Protein AF-A0A7Y5GKM2-F1 (afdb_monomer)

Foldseek 3Di:
DDDDDDDDDDDDPDPPPPDPPPDPPQFDAFDPLQLVLQVLQFFAFEPPLAQQPLHGCPSPDHDDLCVLLVRVVLPGRAYEYEHAQVSQFDPDPVRHGHPVSLVVVVVVCVSNVVSNHQYEYEHEDPVCCLAPVVVCLSVLLSSLLVNLQSCLPDDQSYEYESYAARHHPCDLVNLLVSVLSSVVSNCVRRVQHAYEYAFYHRSALPRLVSHDDPPPDRRYEYEGEDCPVVLQQCQPPVPDPPSVVSQPDAADPPPVSLVVLLVSLVVVLVSCSNNSHHYAHAEDFGFPSHDPVRRLSVLLSNLVSCVVSSYRYYYPHDDHRRHQADPVVRDGPVSNSCSSVPDD

Structure (mmCIF, N/CA/C/O backbone):
data_AF-A0A7Y5GKM2-F1
#
_entry.id   AF-A0A7Y5GKM2-F1
#
loop_
_atom_site.group_PDB
_atom_site.id
_atom_site.type_symbol
_atom_site.label_atom_id
_atom_site.label_alt_id
_atom_site.label_comp_id
_atom_site.label_asym_id
_atom_site.label_entity_id
_atom_site.label_seq_id
_atom_site.pdbx_PDB_ins_code
_atom_site.Cartn_x
_atom_site.Cartn_y
_atom_site.Cartn_z
_atom_site.occupancy
_atom_site.B_iso_or_equiv
_atom_site.auth_seq_id
_atom_site.auth_comp_id
_atom_site.auth_asym_id
_atom_site.auth_atom_id
_atom_site.pdbx_PDB_model_num
ATOM 1 N N . MET A 1 1 ? 68.539 -19.760 69.215 1.00 36.38 1 MET A N 1
ATOM 2 C CA . MET A 1 1 ? 69.236 -19.421 67.957 1.00 36.38 1 MET A CA 1
ATOM 3 C C . MET A 1 1 ? 68.209 -19.531 66.831 1.00 36.38 1 MET A C 1
ATOM 5 O O . MET A 1 1 ? 67.643 -20.601 66.707 1.00 36.38 1 MET A O 1
ATOM 9 N N . ARG A 1 2 ? 67.895 -18.389 66.188 1.00 40.66 2 ARG A N 1
ATOM 10 C CA . ARG A 1 2 ? 67.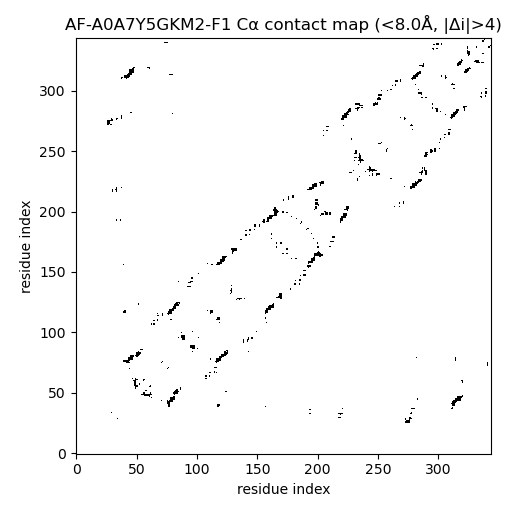117 -18.089 64.950 1.00 40.66 2 ARG A CA 1
ATOM 11 C C . ARG A 1 2 ? 66.387 -19.262 64.245 1.00 40.66 2 ARG A C 1
ATOM 13 O O . ARG A 1 2 ? 66.999 -20.288 64.011 1.00 40.66 2 ARG A O 1
ATOM 20 N N . PHE A 1 3 ? 65.124 -19.156 63.818 1.00 32.78 3 PHE A N 1
ATOM 21 C CA . PHE A 1 3 ? 64.585 -18.182 62.852 1.00 32.78 3 PHE A CA 1
ATOM 22 C C . PHE A 1 3 ? 63.047 -18.052 62.965 1.00 32.78 3 PHE A C 1
ATOM 24 O O . PHE A 1 3 ? 62.353 -19.057 63.090 1.00 32.78 3 PHE A O 1
ATOM 31 N N . LEU A 1 4 ? 62.531 -16.819 62.861 1.00 40.00 4 LEU A N 1
ATOM 32 C CA . LEU A 1 4 ? 61.134 -16.532 62.513 1.00 40.00 4 LEU A CA 1
ATOM 33 C C . LEU A 1 4 ? 60.927 -16.778 61.008 1.00 40.00 4 LEU A C 1
ATOM 35 O O . LEU A 1 4 ? 61.708 -16.269 60.205 1.00 40.00 4 LEU A O 1
ATOM 39 N N . LEU A 1 5 ? 59.844 -17.462 60.633 1.00 35.62 5 LEU A N 1
ATOM 40 C CA . LEU A 1 5 ? 59.253 -17.392 59.295 1.00 35.62 5 LEU A CA 1
ATOM 41 C C . LEU A 1 5 ? 57.842 -16.805 59.429 1.00 35.62 5 LEU A C 1
ATOM 43 O O . LEU A 1 5 ? 56.974 -17.398 60.064 1.00 35.62 5 LEU A O 1
ATOM 47 N N . PHE A 1 6 ? 57.640 -15.622 58.852 1.00 36.88 6 PHE A N 1
ATOM 48 C CA . PHE A 1 6 ? 56.325 -15.029 58.626 1.00 36.88 6 PHE A CA 1
ATOM 49 C C . PHE A 1 6 ? 55.738 -15.628 57.346 1.00 36.88 6 PHE A C 1
ATOM 51 O O . PHE A 1 6 ? 56.294 -15.429 56.266 1.00 36.88 6 PHE A O 1
ATOM 58 N N . THR A 1 7 ? 54.610 -16.325 57.450 1.00 39.97 7 THR A N 1
ATOM 59 C CA . THR A 1 7 ? 53.833 -16.771 56.288 1.00 39.97 7 THR A CA 1
ATOM 60 C C . THR A 1 7 ? 52.694 -15.778 56.066 1.00 39.97 7 THR A C 1
ATOM 62 O O . THR A 1 7 ? 51.770 -15.693 56.872 1.00 39.97 7 THR A O 1
ATOM 65 N N . PHE A 1 8 ? 52.773 -14.991 54.991 1.00 35.56 8 PHE A N 1
ATOM 66 C CA . PHE A 1 8 ? 51.676 -14.146 54.513 1.00 35.56 8 PHE A CA 1
ATOM 67 C C . PHE A 1 8 ? 50.570 -15.041 53.933 1.00 35.56 8 PHE A C 1
ATOM 69 O O . PHE A 1 8 ? 50.799 -15.749 52.954 1.00 35.56 8 PHE A O 1
ATOM 76 N N . ILE A 1 9 ? 49.374 -15.009 54.521 1.00 39.31 9 ILE A N 1
ATOM 77 C CA . ILE A 1 9 ? 48.173 -15.627 53.945 1.00 39.31 9 ILE A CA 1
ATOM 78 C C . ILE A 1 9 ? 47.560 -14.610 52.976 1.00 39.31 9 ILE A C 1
ATOM 80 O O . ILE A 1 9 ? 47.038 -13.580 53.398 1.00 39.31 9 ILE A O 1
ATOM 84 N N . TYR A 1 10 ? 47.640 -14.886 51.674 1.00 33.56 10 TYR A N 1
ATOM 85 C CA . TYR A 1 10 ? 46.868 -14.172 50.657 1.00 33.56 10 TYR A CA 1
ATOM 86 C C . TYR A 1 10 ? 45.400 -14.609 50.755 1.00 33.56 10 TYR A C 1
ATOM 88 O O . TYR A 1 10 ? 45.069 -15.757 50.465 1.00 33.56 10 TYR A O 1
ATOM 96 N N . PHE A 1 11 ? 44.513 -13.695 51.149 1.00 34.50 11 PHE A N 1
ATOM 97 C CA . PHE A 1 11 ? 43.074 -13.864 50.954 1.00 34.50 11 PHE A CA 1
ATOM 98 C C . PHE A 1 11 ? 42.757 -13.658 49.469 1.00 34.50 11 PHE A C 1
ATOM 100 O O . PHE A 1 11 ? 42.801 -12.537 48.965 1.00 34.50 11 PHE A O 1
ATOM 107 N N . ILE A 1 12 ? 42.441 -14.742 48.760 1.00 37.03 12 ILE A N 1
ATOM 108 C CA . ILE A 1 12 ? 41.812 -14.666 47.440 1.00 37.03 12 ILE A CA 1
ATOM 109 C C . ILE A 1 12 ? 40.336 -14.334 47.677 1.00 37.03 12 ILE A C 1
ATOM 111 O O . ILE A 1 12 ? 39.560 -15.182 48.115 1.00 37.03 12 ILE A O 1
ATOM 115 N N . ILE A 1 13 ? 39.954 -13.087 47.409 1.00 41.91 13 ILE A N 1
ATOM 116 C CA . ILE A 1 13 ? 38.551 -12.685 47.300 1.00 41.91 13 ILE A CA 1
ATOM 117 C C . ILE A 1 13 ? 38.062 -13.191 45.942 1.00 41.91 13 ILE A C 1
ATOM 119 O O . ILE A 1 13 ? 38.387 -12.623 44.901 1.00 41.91 13 ILE A O 1
ATOM 123 N N . ILE A 1 14 ? 37.317 -14.296 45.947 1.00 41.84 14 ILE A N 1
ATOM 124 C CA . ILE A 1 14 ? 36.612 -14.785 44.761 1.00 41.84 14 ILE A CA 1
ATOM 125 C C . ILE A 1 14 ? 35.381 -13.893 44.579 1.00 41.84 14 ILE A C 1
ATOM 127 O O . ILE A 1 14 ? 34.424 -13.981 45.346 1.00 41.84 14 ILE A O 1
ATOM 131 N N . PHE A 1 15 ? 35.412 -13.025 43.567 1.00 39.09 15 PHE A N 1
ATOM 132 C CA . PHE A 1 15 ? 34.212 -12.362 43.067 1.00 39.09 15 PHE A CA 1
ATOM 133 C C . PHE A 1 15 ? 33.294 -13.427 42.460 1.00 39.09 15 PHE A C 1
ATOM 135 O O . PHE A 1 15 ? 33.581 -13.981 41.399 1.00 39.09 15 PHE A O 1
ATOM 142 N N . TRP A 1 16 ? 32.190 -13.724 43.140 1.00 38.28 16 TRP A N 1
ATOM 143 C CA . TRP A 1 16 ? 31.064 -14.430 42.542 1.00 38.28 16 TRP A CA 1
ATOM 144 C C . TRP A 1 16 ? 30.362 -13.451 41.595 1.00 38.28 16 TRP A C 1
ATOM 146 O O . TRP A 1 16 ? 29.526 -12.652 42.009 1.00 38.28 16 TRP A O 1
ATOM 156 N N . ALA A 1 17 ? 30.750 -13.470 40.320 1.00 45.56 17 ALA A N 1
ATOM 157 C CA . ALA A 1 17 ? 29.905 -12.938 39.265 1.00 45.56 17 ALA A CA 1
ATOM 158 C C . ALA A 1 17 ? 28.679 -13.853 39.194 1.00 45.56 17 ALA A C 1
ATOM 160 O O . ALA A 1 17 ? 28.785 -15.006 38.771 1.00 45.56 17 ALA A O 1
ATOM 161 N N . GLY A 1 18 ? 27.536 -13.370 39.682 1.00 40.44 18 GLY A N 1
ATOM 162 C CA . GLY A 1 18 ? 26.262 -14.035 39.456 1.00 40.44 18 GLY A CA 1
ATOM 163 C C . GLY A 1 18 ? 26.062 -14.165 37.952 1.00 40.44 18 GLY A C 1
ATOM 164 O O . GLY A 1 18 ? 25.873 -13.167 37.265 1.00 40.44 18 GLY A O 1
ATOM 165 N N . CYS A 1 19 ? 26.173 -15.384 37.432 1.00 43.75 19 CYS A N 1
ATOM 166 C CA . CYS A 1 19 ? 25.644 -15.691 36.116 1.00 43.75 19 CYS A CA 1
ATOM 167 C C . CYS A 1 19 ? 24.126 -15.558 36.235 1.00 43.75 19 CYS A C 1
ATOM 169 O O . CYS A 1 19 ? 23.494 -16.379 36.904 1.00 43.75 19 CYS A O 1
ATOM 171 N N . ASP A 1 20 ? 23.550 -14.527 35.620 1.00 49.09 20 ASP A N 1
ATOM 172 C CA . ASP A 1 20 ? 22.128 -14.528 35.297 1.00 49.09 20 ASP A CA 1
ATOM 173 C C . ASP A 1 20 ? 21.881 -15.758 34.419 1.00 49.09 20 ASP A C 1
ATOM 175 O O . ASP A 1 20 ? 22.308 -15.837 33.270 1.00 49.09 20 ASP A O 1
ATOM 179 N N . THR A 1 21 ? 21.265 -16.775 35.013 1.00 47.19 21 THR A N 1
ATOM 180 C CA . THR A 1 21 ? 20.993 -18.080 34.394 1.00 47.19 21 THR A CA 1
ATOM 181 C C . THR A 1 21 ? 19.666 -18.088 33.647 1.00 47.19 21 THR A C 1
ATOM 183 O O . THR A 1 21 ? 19.114 -19.157 33.389 1.00 47.19 21 THR A O 1
ATOM 186 N N . ASN A 1 22 ? 19.147 -16.917 33.267 1.00 45.69 22 ASN A N 1
ATOM 187 C CA . ASN A 1 22 ? 17.999 -16.878 32.379 1.00 45.69 22 ASN A CA 1
ATOM 188 C C . ASN A 1 22 ? 18.437 -17.483 31.038 1.00 45.69 22 ASN A C 1
ATOM 190 O O . ASN A 1 22 ? 19.350 -16.945 30.402 1.00 45.69 22 ASN A O 1
ATOM 194 N N . PRO A 1 23 ? 17.857 -18.624 30.618 1.00 42.72 23 PRO A N 1
ATOM 195 C CA . PRO A 1 23 ? 18.133 -19.152 29.295 1.00 42.72 23 PRO A CA 1
ATOM 196 C C . PRO A 1 23 ? 17.791 -18.063 28.269 1.00 42.72 23 PRO A C 1
ATOM 198 O O . PRO A 1 23 ? 16.860 -17.289 28.512 1.00 42.72 23 PRO A O 1
ATOM 201 N N . PRO A 1 24 ? 18.515 -17.977 27.139 1.00 45.53 24 PRO A N 1
ATOM 202 C CA . PRO A 1 24 ? 18.108 -17.088 26.062 1.00 45.53 24 PRO A CA 1
ATOM 203 C C . PRO A 1 24 ? 16.646 -17.402 25.741 1.00 45.53 24 PRO A C 1
ATOM 205 O O . PRO A 1 24 ? 16.307 -18.545 25.428 1.00 45.53 24 PRO A O 1
ATOM 208 N N . THR A 1 25 ? 15.771 -16.411 25.898 1.00 52.44 25 THR A N 1
ATOM 209 C CA . THR A 1 25 ? 14.375 -16.535 25.491 1.00 52.44 25 THR A CA 1
ATOM 210 C C . THR A 1 25 ? 14.389 -16.705 23.984 1.00 52.44 25 THR A C 1
ATOM 212 O O . THR A 1 25 ? 14.700 -15.767 23.249 1.00 52.44 25 THR A O 1
ATOM 215 N N . TYR A 1 26 ? 14.144 -17.931 23.527 1.00 51.88 26 TYR A N 1
ATOM 216 C CA . TYR A 1 26 ? 13.919 -18.180 22.114 1.00 51.88 26 TYR A CA 1
ATOM 217 C C . TYR A 1 26 ? 12.711 -17.346 21.682 1.00 51.88 26 TYR A C 1
ATOM 219 O O . TYR A 1 26 ? 11.754 -17.256 22.456 1.00 51.88 26 TYR A O 1
ATOM 227 N N . PRO A 1 27 ? 12.746 -16.726 20.492 1.00 66.25 27 PRO A N 1
ATOM 228 C CA . PRO A 1 27 ? 11.585 -16.013 19.997 1.00 66.25 27 PRO A CA 1
ATOM 229 C C . PRO A 1 27 ? 10.375 -16.943 19.994 1.00 66.25 27 PRO A C 1
ATOM 231 O O . PRO A 1 27 ? 10.477 -18.087 19.536 1.00 66.25 27 PRO A O 1
ATOM 234 N N . GLU A 1 28 ? 9.250 -16.459 20.513 1.00 71.06 28 GLU A N 1
ATOM 235 C CA . GLU A 1 28 ? 7.981 -17.168 20.387 1.00 71.06 28 GLU A CA 1
ATOM 236 C C . GLU A 1 28 ? 7.679 -17.383 18.892 1.00 71.06 28 GLU A C 1
ATOM 238 O O . GLU A 1 28 ? 7.952 -16.501 18.067 1.00 71.06 28 GLU A O 1
ATOM 243 N N . PRO A 1 29 ? 7.150 -18.553 18.498 1.00 79.12 29 PRO A N 1
ATOM 244 C CA . PRO A 1 29 ? 6.766 -18.782 17.116 1.00 79.12 29 PRO A CA 1
ATOM 245 C C . PRO A 1 29 ? 5.689 -17.775 16.697 1.00 79.12 29 PRO A C 1
ATOM 247 O O . PRO A 1 29 ? 4.801 -17.443 17.481 1.00 79.12 29 PRO A O 1
ATOM 250 N N . ILE A 1 30 ? 5.748 -17.330 15.437 1.00 82.00 30 ILE A N 1
ATOM 251 C CA . ILE A 1 30 ? 4.741 -16.425 14.863 1.00 82.00 30 ILE A CA 1
ATOM 252 C C . ILE A 1 30 ? 3.344 -17.046 15.061 1.00 82.00 30 ILE A C 1
ATOM 254 O O . ILE A 1 30 ? 3.170 -18.207 14.665 1.00 82.00 30 ILE A O 1
ATOM 258 N N . PRO A 1 31 ? 2.356 -16.320 15.622 1.00 85.75 31 PRO A N 1
ATOM 259 C CA . PRO A 1 31 ? 0.999 -16.817 15.811 1.00 85.75 31 PRO A CA 1
ATOM 260 C C . PRO A 1 31 ? 0.401 -17.423 14.536 1.00 85.75 31 PRO A C 1
ATOM 262 O O . PRO A 1 31 ? 0.554 -16.891 13.437 1.00 85.75 31 PRO A O 1
ATOM 265 N N . GLU A 1 32 ? -0.328 -18.533 14.676 1.00 87.06 32 GLU A N 1
ATOM 266 C CA . GLU A 1 32 ? -0.959 -19.225 13.539 1.00 87.06 32 GLU A CA 1
ATOM 267 C C . GLU A 1 32 ? -1.927 -18.311 12.771 1.00 87.06 32 GLU A C 1
ATOM 269 O O . GLU A 1 32 ? -1.987 -18.362 11.541 1.00 87.06 32 GLU A O 1
ATOM 274 N N . ILE A 1 33 ? -2.641 -17.435 13.490 1.00 87.69 33 ILE A N 1
ATOM 275 C CA . ILE A 1 33 ? -3.552 -16.459 12.888 1.00 87.69 33 ILE A CA 1
ATOM 276 C C . ILE A 1 33 ? -2.806 -15.494 11.962 1.00 87.69 33 ILE A C 1
ATOM 278 O O . ILE A 1 33 ? -3.233 -15.327 10.822 1.00 87.69 33 ILE A O 1
ATOM 282 N N . ASP A 1 34 ? -1.660 -14.956 12.384 1.00 86.75 34 ASP A N 1
ATOM 283 C CA . ASP A 1 34 ? -0.850 -14.040 11.577 1.00 86.75 34 ASP A CA 1
ATOM 284 C C . ASP A 1 34 ? -0.340 -14.741 10.316 1.00 86.75 34 ASP A C 1
ATOM 286 O O . ASP A 1 34 ? -0.432 -14.198 9.218 1.00 86.75 34 ASP A O 1
ATOM 290 N N . GLN A 1 35 ? 0.134 -15.986 10.435 1.00 88.00 35 GLN A N 1
ATOM 291 C CA . GLN A 1 35 ? 0.591 -16.770 9.283 1.00 88.00 35 GLN A CA 1
ATOM 292 C C . GLN A 1 35 ? -0.543 -17.056 8.289 1.00 88.00 35 GLN A C 1
ATOM 294 O O . GLN A 1 35 ? -0.362 -16.912 7.077 1.00 88.00 35 GLN A O 1
ATOM 299 N N . MET A 1 36 ? -1.719 -17.454 8.785 1.00 94.25 36 MET A N 1
ATOM 300 C CA . MET A 1 36 ? -2.888 -17.745 7.953 1.00 94.25 36 MET A CA 1
ATOM 301 C C . MET A 1 36 ? -3.379 -16.490 7.225 1.00 94.25 36 MET A C 1
ATOM 303 O O . MET A 1 36 ? -3.677 -16.545 6.033 1.00 94.25 36 MET A O 1
ATOM 307 N N . GLN A 1 37 ? -3.432 -15.363 7.930 1.00 97.19 37 GLN A N 1
ATOM 308 C CA . GLN A 1 37 ? -3.879 -14.078 7.402 1.00 97.19 37 GLN A CA 1
ATOM 309 C C . GLN A 1 37 ? -2.865 -13.492 6.414 1.00 97.19 37 GLN A C 1
ATOM 311 O O . GLN A 1 37 ? -3.240 -13.033 5.338 1.00 97.19 37 GLN A O 1
ATOM 316 N N . ASN A 1 38 ? -1.567 -13.628 6.688 1.00 96.81 38 ASN A N 1
ATOM 317 C CA . ASN A 1 38 ? -0.525 -13.239 5.743 1.00 96.81 38 ASN A CA 1
ATOM 318 C C . ASN A 1 38 ? -0.573 -14.090 4.464 1.00 96.81 38 ASN A C 1
ATOM 320 O O . ASN A 1 38 ? -0.416 -13.579 3.358 1.00 96.81 38 ASN A O 1
ATOM 324 N N . LYS A 1 39 ? -0.859 -15.391 4.586 1.00 97.25 39 LYS A N 1
ATOM 325 C CA . LYS A 1 39 ? -1.062 -16.271 3.428 1.00 97.25 39 LYS A CA 1
ATOM 326 C C . LYS A 1 39 ? -2.314 -15.904 2.623 1.00 97.25 39 LYS A C 1
ATOM 328 O O . LYS A 1 39 ? -2.298 -16.066 1.407 1.00 97.25 39 LYS A O 1
ATOM 333 N N . LEU A 1 40 ? -3.373 -15.432 3.286 1.00 97.62 40 LEU A N 1
ATOM 334 C CA . LEU A 1 40 ? -4.588 -14.939 2.633 1.00 97.62 40 LEU A CA 1
ATOM 335 C C . LEU A 1 40 ? -4.309 -13.684 1.790 1.00 97.62 40 LEU A C 1
ATOM 337 O O . LEU A 1 40 ? -4.838 -13.588 0.687 1.00 97.62 40 LEU A O 1
ATOM 341 N N . LEU A 1 41 ? -3.457 -12.770 2.276 1.00 98.69 41 LEU A N 1
ATOM 342 C CA . LEU A 1 41 ? -2.968 -11.642 1.475 1.00 98.69 41 LEU A CA 1
ATOM 343 C C . LEU A 1 41 ? -2.183 -12.148 0.258 1.00 98.69 41 LEU A C 1
ATOM 345 O O . LEU A 1 41 ? -2.545 -11.858 -0.876 1.00 98.69 41 LEU A O 1
ATOM 349 N N . GLY A 1 42 ? -1.152 -12.969 0.474 1.00 98.44 42 GLY A N 1
ATOM 350 C CA . GLY A 1 42 ? -0.414 -13.613 -0.614 1.00 98.44 42 GLY A CA 1
ATOM 351 C C . GLY A 1 42 ? 0.208 -12.616 -1.601 1.00 98.44 42 GLY A C 1
ATOM 352 O O . GLY A 1 42 ? 1.044 -11.799 -1.213 1.00 98.44 42 GLY A O 1
ATOM 353 N N . ARG A 1 43 ? -0.165 -12.729 -2.881 1.00 98.81 43 ARG A N 1
ATOM 354 C CA . ARG A 1 43 ? 0.308 -11.873 -3.977 1.00 98.81 43 ARG A CA 1
ATOM 355 C C . ARG A 1 43 ? -0.756 -10.832 -4.302 1.00 98.81 43 ARG A C 1
ATOM 357 O O . ARG A 1 43 ? -1.820 -11.195 -4.797 1.00 98.81 43 ARG A O 1
ATOM 364 N N . GLY A 1 44 ? -0.468 -9.559 -4.095 1.00 98.88 44 GLY A N 1
ATOM 365 C CA . GLY A 1 44 ? -1.440 -8.489 -4.277 1.00 98.88 44 GLY A CA 1
ATOM 366 C C . GLY A 1 44 ? -0.943 -7.312 -5.102 1.00 98.88 44 GLY A C 1
ATOM 367 O O . GLY A 1 44 ? 0.208 -7.241 -5.539 1.00 98.88 44 GLY A O 1
ATOM 368 N N . VAL A 1 45 ? -1.836 -6.347 -5.294 1.00 98.94 45 VAL A N 1
ATOM 369 C CA . VAL A 1 45 ? -1.561 -5.101 -6.018 1.00 98.94 45 VAL A CA 1
ATOM 370 C C . VAL A 1 45 ? -2.245 -3.917 -5.336 1.00 98.94 45 VAL A C 1
ATOM 372 O O . VAL A 1 45 ? -3.334 -4.052 -4.776 1.00 98.94 45 VAL A O 1
ATOM 375 N N . ASN A 1 46 ? -1.596 -2.755 -5.355 1.00 99.00 46 ASN A N 1
ATOM 376 C CA . ASN A 1 46 ? -2.180 -1.492 -4.922 1.00 99.00 46 ASN A CA 1
ATOM 377 C C . ASN A 1 46 ? -3.039 -0.900 -6.042 1.00 99.00 46 ASN A C 1
ATOM 379 O O . ASN A 1 46 ? -2.584 -0.819 -7.184 1.00 99.00 46 ASN A O 1
ATOM 383 N N . ILE A 1 47 ? -4.240 -0.423 -5.718 1.00 98.88 47 ILE A N 1
ATOM 384 C CA . ILE A 1 47 ? -5.006 0.460 -6.610 1.00 98.88 47 ILE A CA 1
ATOM 385 C C . ILE A 1 47 ? -4.745 1.901 -6.163 1.00 98.88 47 ILE A C 1
ATOM 387 O O . ILE A 1 47 ? -5.550 2.490 -5.447 1.00 98.88 47 ILE A O 1
ATOM 391 N N . GLY A 1 48 ? -3.561 2.405 -6.516 1.00 98.56 48 GLY A N 1
ATOM 392 C CA . GLY A 1 48 ? -3.105 3.749 -6.167 1.00 98.56 48 GLY A CA 1
ATOM 393 C C . GLY A 1 48 ? -3.577 4.825 -7.147 1.00 98.56 48 GLY A C 1
ATOM 394 O O . GLY A 1 48 ? -4.260 4.551 -8.136 1.00 98.56 48 GLY A O 1
ATOM 395 N N . ASN A 1 49 ? -3.178 6.061 -6.866 1.00 98.62 49 ASN A N 1
ATOM 396 C CA . ASN A 1 49 ? -3.553 7.290 -7.555 1.00 98.62 49 ASN A CA 1
ATOM 397 C C . ASN A 1 49 ? -5.075 7.527 -7.641 1.00 98.62 49 ASN A C 1
ATOM 399 O O . ASN A 1 49 ? -5.548 8.231 -8.541 1.00 98.62 49 ASN A O 1
ATOM 403 N N . ALA A 1 50 ? -5.829 6.946 -6.707 1.00 98.75 50 ALA A N 1
ATOM 404 C CA . ALA A 1 50 ? -7.280 6.880 -6.704 1.00 98.75 50 ALA A CA 1
ATOM 405 C C . ALA A 1 50 ? -7.878 7.512 -5.437 1.00 98.75 50 ALA A C 1
ATOM 407 O O . ALA A 1 50 ? -8.019 8.732 -5.372 1.00 98.75 50 ALA A O 1
ATOM 408 N N . LEU A 1 51 ? -8.264 6.700 -4.445 1.00 98.81 51 LEU A N 1
ATOM 409 C CA . LEU A 1 51 ? -8.967 7.140 -3.230 1.00 98.81 51 LEU A CA 1
ATOM 410 C C . LEU A 1 51 ? -8.059 7.847 -2.210 1.00 98.81 51 LEU A C 1
ATOM 412 O O . LEU A 1 51 ? -8.553 8.395 -1.223 1.00 98.81 51 LEU A O 1
ATOM 416 N N . GLU A 1 52 ? -6.745 7.837 -2.418 1.00 98.69 52 GLU A N 1
ATOM 417 C CA . GLU A 1 52 ? -5.777 8.604 -1.638 1.00 98.69 52 GLU A CA 1
ATOM 418 C C . GLU A 1 52 ? -5.464 9.992 -2.209 1.00 98.69 52 GLU A C 1
ATOM 420 O O . GLU A 1 52 ? -4.780 10.786 -1.560 1.00 98.69 52 GLU A O 1
ATOM 425 N N . ALA A 1 53 ? -5.973 10.310 -3.400 1.00 98.62 53 ALA A N 1
ATOM 426 C CA . ALA A 1 53 ? -5.999 11.681 -3.888 1.00 98.62 53 ALA A CA 1
ATOM 427 C C . ALA A 1 53 ? -6.973 12.534 -3.039 1.00 98.62 53 ALA A C 1
ATOM 429 O O . ALA A 1 53 ? -7.807 11.979 -2.322 1.00 98.62 53 ALA A O 1
ATOM 430 N N . PRO A 1 54 ? -6.910 13.883 -3.090 1.00 98.31 54 PRO A N 1
ATOM 431 C CA . PRO A 1 54 ? -7.875 14.729 -2.380 1.00 98.31 54 PRO A CA 1
ATOM 432 C C . PRO A 1 54 ? -9.336 14.447 -2.759 1.00 98.31 54 PRO A C 1
ATOM 434 O O . PRO A 1 54 ? -10.206 14.535 -1.903 1.00 98.31 54 PRO A O 1
ATOM 437 N N . ASN A 1 55 ? -9.586 14.085 -4.021 1.00 98.50 55 ASN A N 1
ATOM 438 C CA . ASN A 1 55 ? -10.817 13.443 -4.474 1.00 98.50 55 ASN A CA 1
ATOM 439 C C . ASN A 1 55 ? -10.470 12.329 -5.472 1.00 98.50 55 ASN A C 1
ATOM 441 O O . ASN A 1 55 ? -9.543 12.477 -6.274 1.00 98.50 55 ASN A O 1
ATOM 445 N N . GLU A 1 56 ? -11.238 11.236 -5.465 1.00 98.69 56 GLU A N 1
ATOM 446 C CA . GLU A 1 56 ? -11.051 10.129 -6.411 1.00 98.69 56 GLU A CA 1
ATOM 447 C C . GLU A 1 56 ? -11.057 10.634 -7.866 1.00 98.69 56 GLU A C 1
ATOM 449 O O . GLU A 1 56 ? -11.971 11.343 -8.290 1.00 98.69 56 GLU A O 1
ATOM 454 N N . GLY A 1 57 ? -10.039 10.258 -8.645 1.00 97.94 57 GLY A N 1
ATOM 455 C CA . GLY A 1 57 ? -9.851 10.701 -10.029 1.00 97.94 57 GLY A CA 1
ATOM 456 C C . GLY A 1 57 ? -8.891 11.881 -10.208 1.00 97.94 57 GLY A C 1
ATOM 457 O O . GLY A 1 57 ? -8.345 12.036 -11.300 1.00 97.94 57 GLY A O 1
ATOM 458 N N . GLU A 1 58 ? -8.603 12.676 -9.170 1.00 98.31 58 GLU A N 1
ATOM 459 C CA . GLU A 1 58 ? -7.713 13.845 -9.303 1.00 98.31 58 GLU A CA 1
ATOM 460 C C . GLU A 1 58 ? -6.271 13.475 -9.670 1.00 98.31 58 GLU A C 1
ATOM 462 O O . GLU A 1 58 ? -5.582 14.247 -10.337 1.00 98.31 58 GLU A O 1
ATOM 467 N N . TRP A 1 59 ? -5.809 12.288 -9.271 1.00 98.25 59 TRP A N 1
ATOM 468 C CA . TRP A 1 59 ? -4.482 11.770 -9.627 1.00 98.25 59 TRP A CA 1
ATOM 469 C C . TRP A 1 59 ? -4.499 10.819 -10.830 1.00 98.25 59 TRP A C 1
ATOM 471 O O . TRP A 1 59 ? -3.495 10.166 -11.120 1.00 98.25 59 TRP A O 1
ATOM 481 N N . GLY A 1 60 ? -5.611 10.800 -11.573 1.00 97.50 60 GLY A N 1
ATOM 482 C CA . GLY A 1 60 ? -5.753 10.110 -12.853 1.00 97.50 60 GLY A CA 1
ATOM 483 C C . GLY A 1 60 ? -6.436 8.746 -12.790 1.00 97.50 60 GLY A C 1
ATOM 484 O O . GLY A 1 60 ? -6.684 8.172 -13.848 1.00 97.50 60 GLY A O 1
ATOM 485 N N . VAL A 1 61 ? -6.772 8.234 -11.600 1.00 98.50 61 VAL A N 1
ATOM 486 C CA . VAL A 1 61 ? -7.451 6.940 -11.445 1.00 98.50 61 VAL A CA 1
ATOM 487 C C . VAL A 1 61 ? -8.779 7.102 -10.711 1.00 98.50 61 VAL A C 1
ATOM 489 O O . VAL A 1 61 ? -8.855 7.659 -9.621 1.00 98.50 61 VAL A O 1
ATOM 492 N N . THR A 1 62 ? -9.833 6.549 -11.303 1.00 98.50 62 THR A N 1
ATOM 493 C CA . THR A 1 62 ? -11.101 6.252 -10.628 1.00 98.50 62 THR A CA 1
ATOM 494 C C . THR A 1 62 ? -11.282 4.742 -10.653 1.00 98.50 62 THR A C 1
ATOM 496 O O . THR A 1 62 ? -11.206 4.141 -11.729 1.00 98.50 62 TH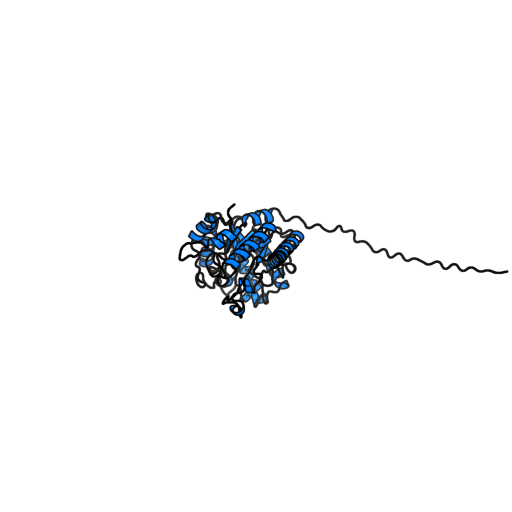R A O 1
ATOM 499 N N . ILE A 1 63 ? -11.507 4.120 -9.496 1.00 98.69 63 ILE A N 1
ATOM 500 C CA . ILE A 1 63 ? -11.568 2.661 -9.366 1.00 98.69 63 ILE A CA 1
ATOM 501 C C . ILE A 1 63 ? -12.822 2.140 -10.071 1.00 98.69 63 ILE A C 1
ATOM 503 O O . ILE A 1 63 ? -13.948 2.401 -9.634 1.00 98.69 63 ILE A O 1
ATOM 507 N N . GLN A 1 64 ? -12.627 1.385 -11.153 1.00 98.00 64 GLN A N 1
ATOM 508 C CA . GLN A 1 64 ? -13.720 0.771 -11.903 1.00 98.00 64 GLN A CA 1
ATOM 509 C C . GLN A 1 64 ? -14.065 -0.617 -11.338 1.00 98.00 64 GLN A C 1
ATOM 511 O O . GLN A 1 64 ? -13.159 -1.347 -10.929 1.00 98.00 64 GLN A O 1
ATOM 516 N N . PRO A 1 65 ? -15.349 -1.028 -11.330 1.00 94.69 65 PRO A N 1
ATOM 517 C CA . PRO A 1 65 ? -15.748 -2.346 -10.829 1.00 94.69 65 PRO A CA 1
ATOM 518 C C . PRO A 1 65 ? -15.072 -3.529 -11.539 1.00 94.69 65 PRO A C 1
ATOM 520 O O . PRO A 1 65 ? -14.797 -4.548 -10.910 1.00 94.69 65 PRO A O 1
ATOM 523 N N . ASP A 1 66 ? -14.769 -3.410 -12.833 1.00 97.19 66 ASP A N 1
ATOM 524 C CA . ASP A 1 66 ? -14.149 -4.488 -13.609 1.00 97.19 66 ASP A CA 1
ATOM 525 C C . ASP A 1 66 ? -12.655 -4.678 -13.294 1.00 97.19 66 ASP A C 1
ATOM 527 O O . ASP A 1 66 ? -12.089 -5.720 -13.626 1.00 97.19 66 ASP A O 1
ATOM 531 N N . TYR A 1 67 ? -12.010 -3.729 -12.603 1.00 98.69 67 TYR A N 1
ATOM 532 C CA . TYR A 1 67 ? -10.616 -3.873 -12.174 1.00 98.69 67 TYR A CA 1
ATOM 533 C C . TYR A 1 67 ? -10.429 -5.099 -11.279 1.00 98.69 67 TYR A C 1
ATOM 535 O O . TYR A 1 67 ? -9.448 -5.821 -11.434 1.00 98.69 67 TYR A O 1
ATOM 543 N N . PHE A 1 68 ? -11.379 -5.391 -10.389 1.00 98.81 68 PHE A N 1
ATOM 544 C CA . PHE A 1 68 ? -11.268 -6.519 -9.461 1.00 98.81 68 PHE A CA 1
ATOM 545 C C . PHE A 1 68 ? -11.347 -7.874 -10.166 1.00 98.81 68 PHE A C 1
ATOM 547 O O . PHE A 1 68 ? -10.595 -8.781 -9.816 1.00 98.81 68 PHE A O 1
ATOM 554 N N . GLU A 1 69 ? -12.197 -8.006 -11.188 1.00 98.56 69 GLU A N 1
ATOM 555 C CA . GLU A 1 69 ? -12.251 -9.217 -12.015 1.00 98.56 69 GLU A CA 1
ATOM 556 C C . GLU A 1 69 ? -10.930 -9.419 -12.763 1.00 98.56 69 GLU A C 1
ATOM 558 O O . GLU A 1 69 ? -10.395 -10.529 -12.782 1.00 98.56 69 GLU A O 1
ATOM 563 N N . LYS A 1 70 ? -10.367 -8.347 -13.337 1.00 98.56 70 LYS A N 1
ATOM 564 C CA . LYS A 1 70 ? -9.078 -8.401 -14.042 1.00 98.56 70 LYS A CA 1
ATOM 565 C C . LYS A 1 70 ? -7.942 -8.789 -13.099 1.00 98.56 70 LYS A C 1
ATOM 567 O O . LYS A 1 70 ? -7.204 -9.727 -13.384 1.00 98.56 70 LYS A O 1
ATOM 572 N N . ILE A 1 71 ? -7.847 -8.127 -11.945 1.00 98.88 71 ILE A N 1
ATOM 573 C CA . ILE A 1 71 ? -6.846 -8.407 -10.906 1.00 98.88 71 ILE A CA 1
ATOM 574 C C . ILE A 1 71 ? -6.937 -9.868 -10.443 1.00 98.88 71 ILE A C 1
ATOM 576 O O . ILE A 1 71 ? -5.923 -10.568 -10.425 1.00 98.88 71 ILE A O 1
ATOM 580 N N . ALA A 1 72 ? -8.139 -10.360 -10.134 1.00 98.62 72 ALA A N 1
ATOM 581 C CA . ALA A 1 72 ? -8.338 -11.749 -9.729 1.00 98.62 72 ALA A CA 1
ATOM 582 C C . ALA A 1 72 ? -7.982 -12.736 -10.854 1.00 98.62 72 ALA A C 1
ATOM 584 O O . ALA A 1 72 ? -7.293 -13.728 -10.617 1.00 98.62 72 ALA A O 1
ATOM 585 N N . SER A 1 73 ? -8.398 -12.447 -12.090 1.00 98.12 73 SER A N 1
ATOM 586 C CA . SER A 1 73 ? -8.142 -13.302 -13.259 1.00 98.12 73 SER A CA 1
ATOM 587 C C . SER A 1 73 ? -6.663 -13.377 -13.632 1.00 98.12 73 SER A C 1
ATOM 589 O O . SER A 1 73 ? -6.212 -14.411 -14.119 1.00 98.12 73 SER A O 1
ATOM 591 N N . ALA A 1 74 ? -5.896 -12.314 -13.371 1.00 98.19 74 ALA A N 1
ATOM 592 C CA . ALA A 1 74 ? -4.448 -12.315 -13.543 1.00 98.19 74 ALA A CA 1
ATOM 593 C C . ALA A 1 74 ? -3.737 -13.243 -12.540 1.00 98.19 74 ALA A C 1
ATOM 595 O O . ALA A 1 74 ? -2.643 -13.723 -12.828 1.00 98.19 74 ALA A O 1
ATOM 596 N N . GLY A 1 75 ? -4.362 -13.533 -11.391 1.00 98.25 75 GLY A N 1
ATOM 597 C CA . GLY A 1 75 ? -3.843 -14.440 -10.363 1.00 98.25 75 GLY A CA 1
ATOM 598 C C . GLY A 1 75 ? -3.427 -13.764 -9.055 1.00 98.25 75 GLY A C 1
ATOM 599 O O . GLY A 1 75 ? -2.804 -14.416 -8.215 1.00 98.25 75 GLY A O 1
ATOM 600 N N . PHE A 1 76 ? -3.754 -12.482 -8.861 1.00 98.81 76 PHE A N 1
ATOM 601 C CA . PHE A 1 76 ? -3.602 -11.831 -7.559 1.00 98.81 76 PHE A CA 1
ATOM 602 C C . PHE A 1 76 ? -4.656 -12.344 -6.566 1.00 98.81 76 PHE A C 1
ATOM 604 O O . PHE A 1 76 ? -5.771 -12.705 -6.941 1.00 98.81 76 PHE A O 1
ATOM 611 N N . THR A 1 77 ? -4.300 -12.363 -5.284 1.00 98.75 77 THR A N 1
ATOM 612 C CA . THR A 1 77 ? -5.139 -12.840 -4.174 1.00 98.75 77 THR A CA 1
ATOM 613 C C . THR A 1 77 ? -5.654 -11.713 -3.284 1.00 98.75 77 THR A C 1
ATOM 615 O O . THR A 1 77 ? -6.593 -11.922 -2.515 1.00 98.75 77 THR A O 1
ATOM 618 N N . SER A 1 78 ? -5.082 -10.514 -3.398 1.00 98.94 78 SER A N 1
ATOM 619 C CA . SER A 1 78 ? -5.473 -9.356 -2.600 1.00 98.94 78 SER A CA 1
ATOM 620 C C . SER A 1 78 ? -5.295 -8.028 -3.331 1.00 98.94 78 SER A C 1
ATOM 622 O O . SER A 1 78 ? -4.516 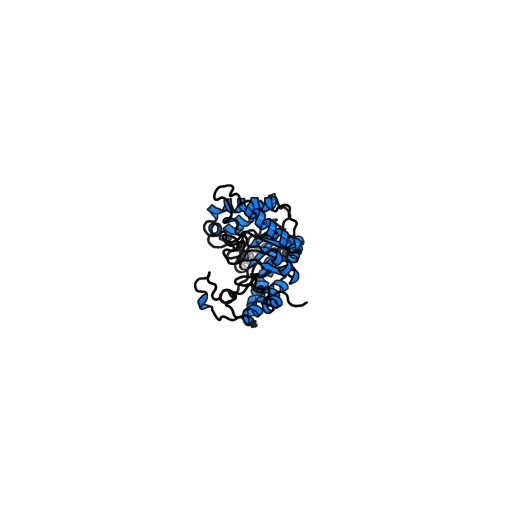-7.899 -4.279 1.00 98.94 78 SER A O 1
ATOM 624 N N . VAL A 1 79 ? -6.008 -7.016 -2.844 1.00 98.94 79 VAL A N 1
ATOM 625 C CA . VAL A 1 79 ? -5.829 -5.613 -3.217 1.00 98.94 79 VAL A CA 1
ATOM 626 C C . VAL A 1 79 ? -5.571 -4.766 -1.980 1.00 98.94 79 VAL A C 1
ATOM 628 O O . VAL A 1 79 ? -6.198 -4.955 -0.936 1.00 98.94 79 VAL A O 1
ATOM 631 N N . ARG A 1 80 ? -4.662 -3.803 -2.112 1.00 98.94 80 ARG A N 1
ATOM 632 C CA . ARG A 1 80 ? -4.475 -2.730 -1.135 1.00 98.94 80 ARG A CA 1
ATOM 633 C C . ARG A 1 80 ? -5.067 -1.446 -1.702 1.00 9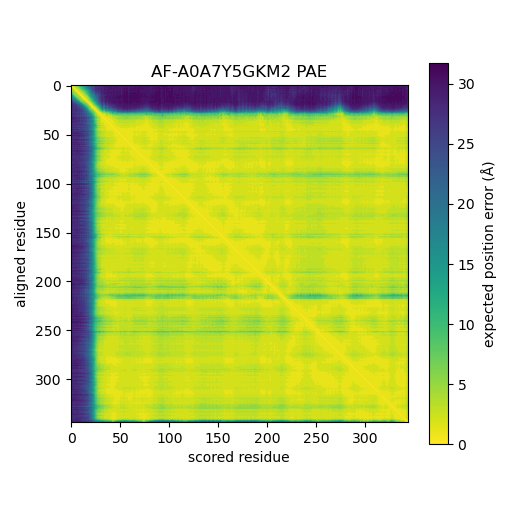8.94 80 ARG A C 1
ATOM 635 O O . ARG A 1 80 ? -4.783 -1.085 -2.843 1.00 98.94 80 ARG A O 1
ATOM 642 N N . ILE A 1 81 ? -5.916 -0.797 -0.914 1.00 98.94 81 ILE A N 1
ATOM 643 C CA . ILE A 1 81 ? -6.660 0.404 -1.284 1.00 98.94 81 ILE A CA 1
ATOM 644 C C . ILE A 1 81 ? -6.173 1.557 -0.394 1.00 98.94 81 ILE A C 1
ATOM 646 O O . ILE A 1 81 ? -6.610 1.670 0.756 1.00 98.94 81 ILE A O 1
ATOM 650 N N . PRO A 1 82 ? -5.248 2.392 -0.896 1.00 98.94 82 PRO A N 1
ATOM 651 C CA . PRO A 1 82 ? -4.925 3.690 -0.313 1.00 98.94 82 PRO A CA 1
ATOM 652 C C . PRO A 1 82 ? -6.173 4.569 -0.160 1.00 98.94 82 PRO A C 1
ATOM 654 O O . PRO A 1 82 ? -6.922 4.734 -1.120 1.00 98.94 82 PRO A O 1
ATOM 657 N N . VAL A 1 83 ? -6.414 5.145 1.024 1.00 98.94 83 VAL A N 1
ATOM 658 C CA . VAL A 1 83 ? -7.581 6.021 1.250 1.00 98.94 83 VAL A CA 1
ATOM 659 C C . VAL A 1 83 ? -7.228 7.264 2.065 1.00 98.94 83 VAL A C 1
ATOM 661 O O . VAL A 1 83 ? -6.738 7.168 3.194 1.00 98.94 83 VAL A O 1
ATOM 664 N N . ARG A 1 84 ? -7.578 8.449 1.549 1.00 98.88 84 ARG A N 1
ATOM 665 C CA . ARG A 1 84 ? -7.376 9.739 2.225 1.00 98.88 84 ARG A CA 1
ATOM 666 C C . ARG A 1 84 ? -8.606 10.189 3.013 1.00 98.88 84 ARG A C 1
ATOM 668 O O . ARG A 1 84 ? -9.275 11.164 2.683 1.00 98.88 84 ARG A O 1
ATOM 675 N N . TRP A 1 85 ? -8.892 9.501 4.116 1.00 98.81 85 TRP A N 1
ATOM 676 C CA . TRP A 1 85 ? -10.034 9.821 4.992 1.00 98.81 85 TRP A CA 1
ATOM 677 C C . TRP A 1 85 ? -10.031 11.259 5.520 1.00 98.81 85 TRP A C 1
ATOM 679 O O . TRP A 1 85 ? -11.095 11.842 5.726 1.00 98.81 85 TRP A O 1
ATOM 689 N N . SER A 1 86 ? -8.845 11.836 5.742 1.00 98.44 86 SER A N 1
ATOM 690 C CA . SER A 1 86 ? -8.688 13.185 6.294 1.00 98.44 86 SER A CA 1
ATOM 691 C C . SER A 1 86 ? -9.288 14.278 5.403 1.00 98.44 86 SER A C 1
ATOM 693 O O . SER A 1 86 ? -9.681 15.315 5.943 1.00 98.44 86 SER A O 1
ATOM 695 N N . ALA A 1 87 ? -9.409 14.026 4.093 1.00 98.31 87 ALA A N 1
ATOM 696 C CA . ALA A 1 87 ? -10.003 14.934 3.110 1.00 98.31 87 ALA A CA 1
ATOM 697 C C . ALA A 1 87 ? -11.542 14.879 3.068 1.00 98.31 87 ALA A C 1
ATOM 699 O O . ALA A 1 87 ? -12.169 15.824 2.603 1.00 98.31 87 ALA A O 1
ATOM 700 N N . HIS A 1 88 ? -12.153 13.816 3.603 1.00 98.62 88 HIS A N 1
ATOM 701 C CA . HIS A 1 88 ? -13.593 13.541 3.503 1.00 98.62 88 HIS A CA 1
ATOM 702 C C . HIS A 1 88 ? -14.263 13.471 4.879 1.00 98.62 88 HIS A C 1
ATOM 704 O O . HIS A 1 88 ? -15.046 12.564 5.182 1.00 98.62 88 HIS A O 1
ATOM 710 N N . CYS A 1 89 ? -13.920 14.410 5.759 1.00 98.50 89 CYS A N 1
ATOM 711 C CA . CYS A 1 89 ? -14.489 14.487 7.096 1.00 98.50 89 CYS A CA 1
ATOM 712 C C . CYS A 1 89 ? -14.740 15.932 7.535 1.00 98.50 89 CYS A C 1
ATOM 714 O O . CYS A 1 89 ? -14.100 16.877 7.074 1.00 98.50 89 CYS A O 1
ATOM 716 N N . SER A 1 90 ? -15.677 16.105 8.468 1.00 98.06 90 SER A N 1
ATOM 717 C CA . SER A 1 90 ? -15.926 17.397 9.111 1.00 98.06 90 SER A CA 1
ATOM 718 C C . SER A 1 90 ? -14.644 17.934 9.766 1.00 98.06 90 SER A C 1
ATOM 720 O O . SER A 1 90 ? -13.971 17.184 10.477 1.00 98.06 90 SER A O 1
ATOM 722 N N . PRO A 1 91 ? -14.346 19.242 9.650 1.00 95.56 91 PRO A N 1
ATOM 723 C CA . PRO A 1 91 ? -13.222 19.851 10.363 1.00 95.56 91 PRO A CA 1
ATOM 724 C C . PRO A 1 91 ? -13.460 19.938 11.880 1.00 95.56 91 PRO A C 1
ATOM 726 O O . PRO A 1 91 ? -12.523 20.139 12.645 1.00 95.56 91 PRO A O 1
ATOM 729 N N . ASN A 1 92 ? -14.710 19.787 12.331 1.00 96.88 92 ASN A N 1
ATOM 730 C CA . ASN A 1 92 ? -15.095 19.866 13.739 1.00 96.88 92 ASN A CA 1
ATOM 731 C C . ASN A 1 92 ? -15.338 18.479 14.330 1.00 96.88 92 ASN A C 1
ATOM 733 O O . ASN A 1 92 ? -15.950 17.636 13.665 1.00 96.88 92 ASN A O 1
ATOM 737 N N . PHE A 1 93 ? -14.974 18.297 15.605 1.00 96.44 93 PHE A N 1
ATOM 738 C CA . PHE A 1 93 ? -15.332 17.126 16.410 1.00 96.44 93 PHE A CA 1
ATOM 739 C C . PHE A 1 93 ? -16.849 16.831 16.310 1.00 96.44 93 PHE A C 1
ATOM 741 O O . PHE A 1 93 ? -17.648 17.765 16.430 1.00 96.44 93 PHE A O 1
ATOM 748 N N . PRO A 1 94 ? -17.280 15.573 16.080 1.00 96.94 94 PRO A N 1
ATOM 749 C CA . PRO A 1 94 ? -16.504 14.325 16.143 1.00 96.94 94 PRO A CA 1
ATOM 750 C C . PRO A 1 94 ? -15.771 13.953 14.839 1.00 96.94 94 PRO A C 1
ATOM 752 O O . PRO A 1 94 ? -15.501 12.784 14.599 1.00 96.94 94 PRO A O 1
ATOM 755 N N . TYR A 1 95 ? -15.464 14.926 13.976 1.00 98.38 95 TYR A N 1
ATOM 756 C CA . TYR A 1 95 ? -14.780 14.723 12.693 1.00 98.38 95 TYR A CA 1
ATOM 757 C C . TYR A 1 95 ? -15.510 13.706 11.820 1.00 98.38 95 TYR A C 1
ATOM 759 O O . TYR A 1 95 ? -14.926 12.759 11.295 1.00 98.38 95 TYR A O 1
ATOM 767 N N . LYS A 1 96 ? -16.835 13.872 11.735 1.00 98.69 96 LYS A N 1
ATOM 768 C CA . LYS A 1 96 ? -17.718 12.937 11.044 1.00 98.69 96 LYS A CA 1
ATOM 769 C C . LYS A 1 96 ? -17.238 12.712 9.608 1.00 98.69 96 LYS A C 1
ATOM 771 O O . LYS A 1 96 ? -17.168 13.684 8.854 1.00 98.69 96 LYS A O 1
ATOM 776 N N . ILE A 1 97 ? -16.957 11.462 9.245 1.00 98.88 97 ILE A N 1
ATOM 777 C CA . ILE A 1 97 ? -16.642 11.072 7.866 1.00 98.88 97 ILE A CA 1
ATOM 778 C C . ILE A 1 97 ? -17.904 11.227 7.015 1.00 98.88 97 ILE A C 1
ATOM 780 O O . ILE A 1 97 ? -19.017 10.897 7.444 1.00 98.88 97 ILE A O 1
ATOM 784 N N . GLU A 1 98 ? -17.742 11.758 5.810 1.00 98.75 98 GLU A N 1
ATOM 785 C CA . GLU A 1 98 ? -18.826 11.905 4.850 1.00 98.75 98 GLU A CA 1
ATOM 786 C C . GLU A 1 98 ? -19.465 10.546 4.541 1.00 98.75 98 GLU A C 1
ATOM 788 O O . GLU A 1 98 ? -18.797 9.576 4.185 1.00 98.75 98 GLU A O 1
ATOM 793 N N . THR A 1 99 ? -20.790 10.467 4.673 1.00 98.69 99 THR A N 1
ATOM 794 C CA . THR A 1 99 ? -21.522 9.204 4.500 1.00 98.69 99 THR A CA 1
ATOM 795 C C . THR A 1 99 ? -21.390 8.659 3.079 1.00 98.69 99 THR A C 1
ATOM 797 O O . THR A 1 99 ? -21.162 7.467 2.916 1.00 98.69 99 THR A O 1
ATOM 800 N N . SER A 1 100 ? -21.427 9.527 2.065 1.00 98.69 100 SER A N 1
ATOM 801 C CA . SER A 1 100 ? -21.191 9.146 0.667 1.00 98.69 100 SER A CA 1
ATOM 802 C C . SER A 1 100 ? -19.796 8.561 0.440 1.00 98.69 100 SER A C 1
ATOM 804 O O . SER A 1 100 ? -19.641 7.652 -0.369 1.00 98.69 100 SER A O 1
ATOM 806 N N . PHE A 1 101 ? -18.781 9.039 1.164 1.00 98.88 101 PHE A N 1
ATOM 807 C CA . PHE A 1 101 ? -17.421 8.514 1.045 1.00 98.88 101 PHE A CA 1
ATOM 808 C C . PHE A 1 101 ? -17.287 7.129 1.694 1.00 98.88 101 PHE A C 1
ATOM 810 O O . PHE A 1 101 ? -16.709 6.219 1.102 1.00 98.88 101 PHE A O 1
ATOM 817 N N . LEU A 1 102 ? -17.906 6.920 2.864 1.00 98.88 102 LEU A N 1
ATOM 818 C CA . LEU A 1 102 ? -18.010 5.590 3.481 1.00 98.88 102 LEU A CA 1
ATOM 819 C C . LEU A 1 102 ? -18.738 4.589 2.572 1.00 98.88 102 LEU A C 1
ATOM 821 O O . LEU A 1 102 ? -18.318 3.439 2.453 1.00 98.88 102 LEU A O 1
ATOM 825 N N . GLU A 1 103 ? -19.821 5.015 1.919 1.00 98.88 103 GLU A N 1
ATOM 826 C CA . GLU A 1 103 ? -20.554 4.194 0.951 1.00 98.88 103 GLU A CA 1
ATOM 827 C C . GLU A 1 103 ? -19.710 3.875 -0.283 1.00 98.88 103 GLU A C 1
ATOM 829 O O . GLU A 1 103 ? -19.677 2.719 -0.700 1.00 98.88 103 GLU A O 1
ATOM 834 N N . ARG A 1 104 ? -18.956 4.849 -0.805 1.00 98.81 104 ARG A N 1
ATOM 835 C CA . ARG A 1 104 ? -18.034 4.630 -1.924 1.00 98.81 104 ARG A CA 1
ATOM 836 C C . ARG A 1 104 ? -16.965 3.585 -1.594 1.00 98.81 104 ARG A C 1
ATOM 838 O O . ARG A 1 104 ? -16.696 2.695 -2.396 1.00 98.81 104 ARG A O 1
ATOM 845 N N . ILE A 1 105 ? -16.379 3.649 -0.403 1.00 98.88 105 ILE A N 1
ATOM 846 C CA . ILE A 1 105 ? -15.363 2.677 0.024 1.00 98.88 105 ILE A CA 1
ATOM 847 C C . ILE A 1 105 ? -15.984 1.302 0.261 1.00 98.88 105 ILE A C 1
ATOM 849 O O . ILE A 1 105 ? -15.389 0.293 -0.113 1.00 98.88 105 ILE A O 1
ATOM 853 N N . ARG A 1 106 ? -17.204 1.251 0.809 1.00 98.88 106 ARG A N 1
ATOM 854 C CA . ARG A 1 106 ? -17.977 0.008 0.921 1.00 98.88 106 ARG A CA 1
ATOM 855 C C . ARG A 1 106 ? -18.153 -0.660 -0.443 1.00 98.88 106 ARG A C 1
ATOM 857 O O . ARG A 1 106 ? -17.887 -1.848 -0.555 1.00 98.88 106 ARG A O 1
ATOM 864 N N . GLU A 1 107 ? -18.532 0.093 -1.476 1.00 98.81 107 GLU A N 1
ATOM 865 C CA . GLU A 1 107 ? -18.662 -0.439 -2.841 1.00 98.81 107 GLU A CA 1
ATOM 866 C C . GLU A 1 107 ? -17.347 -1.038 -3.354 1.00 98.81 107 GLU A C 1
ATOM 868 O O . GLU A 1 107 ? -17.344 -2.139 -3.896 1.00 98.81 107 GLU A O 1
ATOM 873 N N . VAL A 1 108 ? -16.224 -0.344 -3.155 1.00 98.88 108 VAL A N 1
ATOM 874 C CA . VAL A 1 108 ? -14.885 -0.814 -3.551 1.00 98.88 108 VAL A CA 1
ATOM 875 C C . VAL A 1 108 ? -14.510 -2.110 -2.822 1.00 98.88 108 VAL A C 1
ATOM 877 O O . VAL A 1 108 ? -14.074 -3.069 -3.462 1.00 98.88 108 VAL A O 1
ATOM 880 N N . ILE A 1 109 ? -14.728 -2.175 -1.503 1.00 98.88 109 ILE A N 1
ATOM 881 C CA . ILE A 1 109 ? -14.483 -3.383 -0.699 1.00 98.88 109 ILE A CA 1
ATOM 882 C C . ILE A 1 109 ? -15.379 -4.535 -1.173 1.00 98.88 109 ILE A C 1
ATOM 884 O O . ILE A 1 109 ? -14.894 -5.647 -1.380 1.00 98.88 109 ILE A O 1
ATOM 888 N N . ASP A 1 110 ? -16.672 -4.279 -1.377 1.00 98.81 110 ASP A N 1
ATOM 889 C CA . ASP A 1 110 ? -17.642 -5.288 -1.806 1.00 98.81 110 ASP A CA 1
ATOM 890 C C . ASP A 1 110 ? -17.261 -5.894 -3.158 1.00 98.81 110 ASP A C 1
ATOM 892 O O . ASP A 1 110 ? -17.260 -7.117 -3.305 1.00 98.81 110 ASP A O 1
ATOM 896 N N . GLN A 1 111 ? -16.876 -5.065 -4.131 1.00 98.75 111 GLN A N 1
ATOM 897 C CA . GLN A 1 111 ? -16.455 -5.535 -5.453 1.00 98.75 111 GLN A CA 1
ATOM 898 C C . GLN A 1 111 ? -15.195 -6.410 -5.386 1.00 98.75 111 GLN A C 1
ATOM 900 O O . GLN A 1 111 ? -15.135 -7.461 -6.032 1.00 98.75 111 GLN A O 1
ATOM 905 N N . ALA A 1 112 ? -14.209 -6.037 -4.567 1.00 98.81 112 ALA A N 1
ATOM 906 C CA . ALA A 1 112 ? -13.018 -6.855 -4.358 1.00 98.81 112 ALA A CA 1
ATOM 907 C C . ALA A 1 112 ? -13.361 -8.216 -3.721 1.00 98.81 112 ALA A C 1
ATOM 909 O O . ALA A 1 112 ? -12.955 -9.268 -4.225 1.00 98.81 112 ALA A O 1
ATOM 910 N N . LEU A 1 113 ? -14.180 -8.218 -2.665 1.00 98.62 113 LEU A N 1
ATOM 911 C CA . LEU A 1 113 ? -14.584 -9.441 -1.966 1.00 98.62 113 LEU A CA 1
ATOM 912 C C . LEU A 1 113 ? -15.457 -10.363 -2.829 1.00 98.62 113 LEU A C 1
ATOM 914 O O . LEU A 1 113 ? -15.327 -11.589 -2.727 1.00 98.62 113 LEU A O 1
ATOM 918 N N . MET A 1 114 ? -16.319 -9.806 -3.689 1.00 98.44 114 MET A N 1
ATOM 919 C CA . MET A 1 114 ? -17.096 -10.565 -4.682 1.00 98.44 114 MET A CA 1
ATOM 920 C C . MET A 1 114 ? -16.183 -11.303 -5.668 1.00 98.44 114 MET A C 1
ATOM 922 O O . MET A 1 114 ? -16.468 -12.445 -6.030 1.00 98.44 114 MET A O 1
ATOM 926 N N . ASN A 1 115 ? -15.044 -10.702 -6.018 1.00 98.62 115 ASN A N 1
ATOM 927 C CA . ASN A 1 115 ? -14.002 -11.306 -6.851 1.00 98.62 115 ASN A CA 1
ATOM 928 C C . ASN A 1 115 ? -13.003 -12.165 -6.055 1.00 98.62 115 ASN A C 1
ATOM 930 O O . ASN A 1 115 ? -11.974 -12.577 -6.584 1.00 98.62 115 ASN A O 1
ATOM 934 N N . ARG A 1 116 ? -13.330 -12.500 -4.796 1.00 98.31 116 ARG A N 1
ATOM 935 C CA . ARG A 1 116 ? -12.531 -13.354 -3.897 1.00 98.31 116 ARG A CA 1
ATOM 936 C C . ARG A 1 116 ? -11.141 -12.798 -3.574 1.00 98.31 116 ARG A C 1
ATOM 938 O O . ARG A 1 116 ? -10.266 -13.567 -3.185 1.00 98.31 116 ARG A O 1
ATOM 945 N N . LEU A 1 117 ? -10.961 -11.487 -3.683 1.00 98.81 117 LEU A N 1
ATOM 946 C CA . LEU A 1 117 ? -9.742 -10.803 -3.270 1.00 98.81 117 LEU A CA 1
ATOM 947 C C . LEU A 1 117 ? -9.847 -10.428 -1.792 1.00 98.81 117 LEU A C 1
ATOM 949 O O . LEU A 1 117 ? -10.875 -9.911 -1.357 1.00 98.81 117 LEU A O 1
ATOM 953 N N . ALA A 1 118 ? -8.790 -10.668 -1.019 1.00 98.88 118 ALA A N 1
ATOM 954 C CA . ALA A 1 118 ? -8.634 -10.015 0.277 1.00 98.88 118 ALA A CA 1
ATOM 955 C C . ALA A 1 118 ? -8.379 -8.511 0.084 1.00 98.88 118 ALA A C 1
ATOM 957 O O . ALA A 1 118 ? -7.840 -8.095 -0.941 1.00 98.88 118 ALA A O 1
ATOM 958 N N . VAL A 1 119 ? -8.768 -7.690 1.056 1.00 98.94 119 VAL A N 1
ATOM 959 C CA . VAL A 1 119 ? -8.730 -6.229 0.937 1.00 98.94 119 VAL A CA 1
ATOM 960 C C . VAL A 1 119 ? -8.007 -5.629 2.126 1.00 98.94 119 VAL A C 1
ATOM 962 O O . VAL A 1 119 ? -8.400 -5.864 3.266 1.00 98.94 119 VAL A O 1
ATOM 965 N N . ILE A 1 120 ? -6.994 -4.812 1.863 1.00 99.00 120 ILE A N 1
ATOM 966 C CA . ILE A 1 120 ? -6.436 -3.892 2.854 1.00 99.00 120 ILE A CA 1
ATOM 967 C C . ILE A 1 120 ? -6.992 -2.504 2.567 1.00 99.00 120 ILE A C 1
ATOM 969 O O . ILE A 1 120 ? -6.830 -1.999 1.457 1.00 99.00 120 ILE A O 1
ATOM 973 N N . ILE A 1 121 ? -7.604 -1.880 3.571 1.00 98.94 121 ILE A N 1
ATOM 974 C CA . ILE A 1 121 ? -7.834 -0.432 3.583 1.00 98.94 121 ILE A CA 1
ATOM 975 C C . ILE A 1 121 ? -6.920 0.200 4.625 1.00 98.94 121 ILE A C 1
ATOM 977 O O . ILE A 1 121 ? -6.672 -0.392 5.681 1.00 98.94 121 ILE A O 1
ATOM 981 N N . ASN A 1 122 ? -6.429 1.400 4.338 1.00 98.88 122 ASN A N 1
ATOM 982 C CA . ASN A 1 122 ? -5.545 2.118 5.244 1.00 98.88 122 ASN A CA 1
ATOM 983 C C . ASN A 1 122 ? -5.970 3.570 5.443 1.00 98.88 122 ASN A C 1
ATOM 985 O O . ASN A 1 122 ? -6.957 4.014 4.861 1.00 98.88 122 ASN A O 1
ATOM 989 N N . MET A 1 123 ? -5.221 4.309 6.260 1.00 98.81 123 MET A N 1
ATOM 990 C CA . MET A 1 123 ? -5.247 5.768 6.253 1.00 98.81 123 MET A CA 1
ATOM 991 C C . MET A 1 123 ? -4.002 6.290 5.537 1.00 98.81 123 MET A C 1
ATOM 993 O O . MET A 1 123 ? -2.885 6.022 5.970 1.00 98.81 123 MET A O 1
ATOM 997 N N . HIS A 1 124 ? -4.195 7.012 4.438 1.00 98.75 124 HIS A N 1
ATOM 998 C CA . HIS A 1 124 ? -3.137 7.450 3.530 1.00 98.75 124 HIS A CA 1
ATOM 999 C C . HIS A 1 124 ? -3.121 8.981 3.409 1.00 98.75 124 HIS A C 1
ATOM 1001 O O . HIS A 1 124 ? -4.173 9.616 3.487 1.00 98.75 124 HIS A O 1
ATOM 1007 N N . HIS A 1 125 ? -1.936 9.574 3.218 1.00 98.19 125 HIS A N 1
ATOM 1008 C CA . HIS A 1 125 ? -1.752 11.019 2.991 1.00 98.19 125 HIS A CA 1
ATOM 1009 C C . HIS A 1 125 ? -2.471 11.927 4.006 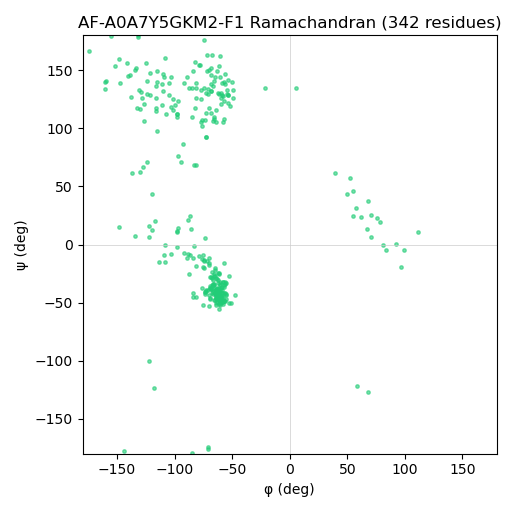1.00 98.19 125 HIS A C 1
ATOM 1011 O O . HIS A 1 125 ? -3.081 12.945 3.653 1.00 98.19 125 HIS A O 1
ATOM 1017 N N . PHE A 1 126 ? -2.395 11.575 5.292 1.00 98.38 126 PHE A N 1
ATOM 1018 C CA . PHE A 1 126 ? -2.828 12.459 6.372 1.00 98.38 126 PHE A CA 1
ATOM 1019 C C . PHE A 1 126 ? -1.701 13.449 6.708 1.00 98.38 126 PHE A C 1
ATOM 1021 O O . PHE A 1 126 ? -1.075 13.380 7.763 1.00 98.38 126 PHE A O 1
ATOM 1028 N N . ASP A 1 127 ? -1.430 14.362 5.778 1.00 97.94 127 ASP A N 1
ATOM 1029 C CA . ASP A 1 127 ? -0.259 15.247 5.804 1.00 97.94 127 ASP A CA 1
ATOM 1030 C C . ASP A 1 127 ? -0.215 16.150 7.049 1.00 97.94 127 ASP A C 1
ATOM 1032 O O . ASP A 1 127 ? 0.861 16.439 7.587 1.00 97.94 127 ASP A O 1
ATOM 1036 N N . GLU A 1 128 ? -1.380 16.553 7.562 1.00 98.25 128 GLU A N 1
ATOM 1037 C CA . GLU A 1 128 ? -1.493 17.317 8.803 1.00 98.25 128 GLU A CA 1
ATOM 1038 C C . GLU A 1 128 ? -1.053 16.494 10.018 1.00 98.25 128 GLU A C 1
ATOM 1040 O O . GLU A 1 128 ? -0.418 17.038 10.916 1.00 98.25 128 GLU A O 1
ATOM 1045 N N . LEU A 1 129 ? -1.304 15.179 10.036 1.00 98.44 129 LEU A N 1
ATOM 1046 C CA . LEU A 1 129 ? -0.847 14.290 11.107 1.00 98.44 129 LEU A CA 1
ATOM 1047 C C . LEU A 1 129 ? 0.679 14.141 11.090 1.00 98.44 129 LEU A C 1
ATOM 1049 O O . LEU A 1 129 ? 1.303 14.134 12.149 1.00 98.44 129 LEU A O 1
ATOM 1053 N N . TYR A 1 130 ? 1.297 14.066 9.907 1.00 98.19 130 TYR A N 1
ATOM 1054 C CA . TYR A 1 130 ? 2.761 14.037 9.791 1.00 98.19 130 TYR A CA 1
ATOM 1055 C C . TYR A 1 130 ? 3.392 15.366 10.226 1.00 98.19 130 TYR A C 1
ATOM 1057 O O . TYR A 1 130 ? 4.477 15.379 10.807 1.00 98.19 130 TYR A O 1
ATOM 1065 N N . SER A 1 131 ? 2.711 16.487 9.979 1.00 98.38 131 SER A N 1
ATOM 1066 C CA . SER A 1 131 ? 3.211 17.834 10.284 1.00 98.38 131 SER A CA 1
ATOM 1067 C C . SER A 1 131 ? 2.962 18.256 11.739 1.00 98.38 131 SER A C 1
ATOM 1069 O O . SER A 1 131 ? 3.857 18.810 12.378 1.00 98.38 131 SER A O 1
ATOM 1071 N N . SER A 1 132 ? 1.787 17.953 12.289 1.00 98.31 132 SER A N 1
ATOM 1072 C CA . SER A 1 132 ? 1.299 18.406 13.600 1.00 98.31 132 SER A CA 1
ATOM 1073 C C . SER A 1 132 ? 0.626 17.259 14.374 1.00 98.31 132 SER A C 1
ATOM 1075 O O . SER A 1 132 ? -0.553 17.343 14.722 1.00 98.31 132 SER A O 1
ATOM 1077 N N . PRO A 1 133 ? 1.352 16.173 14.701 1.00 98.38 133 PRO A N 1
ATOM 1078 C CA . PRO A 1 133 ? 0.738 14.944 15.209 1.00 98.38 133 PRO A CA 1
ATOM 1079 C C . PRO A 1 133 ? -0.056 15.125 16.503 1.00 98.38 133 PRO A C 1
ATOM 1081 O O . PRO A 1 133 ? -1.108 14.517 16.661 1.00 98.38 133 PRO A O 1
ATOM 1084 N N . GLU A 1 134 ? 0.412 15.965 17.430 1.00 98.25 134 GLU A N 1
ATOM 1085 C CA . GLU A 1 134 ? -0.280 16.173 18.711 1.00 98.25 134 GLU A CA 1
ATOM 1086 C C . GLU A 1 134 ? -1.644 16.855 18.534 1.00 98.25 134 GLU A C 1
ATOM 1088 O O . GLU A 1 134 ? -2.596 16.524 19.239 1.00 98.25 134 GLU A O 1
ATOM 1093 N N . GLU A 1 135 ? -1.749 17.776 17.573 1.00 98.12 135 GLU A N 1
ATOM 1094 C CA . GLU A 1 135 ? -2.993 18.486 17.257 1.00 98.12 135 GLU A CA 1
ATOM 1095 C C . GLU A 1 135 ? -3.985 17.550 16.554 1.00 98.12 135 GLU A C 1
ATOM 1097 O O . GLU A 1 135 ? -5.175 17.535 16.870 1.00 98.12 135 GLU A O 1
ATOM 1102 N N . GLU A 1 136 ? -3.476 16.693 15.666 1.00 98.50 136 GLU A N 1
ATOM 1103 C CA . GLU A 1 136 ? -4.289 15.792 14.846 1.00 98.50 136 GLU A CA 1
ATOM 1104 C C . GLU A 1 136 ? -4.590 14.438 15.510 1.00 98.50 136 GLU A C 1
ATOM 1106 O O . GLU A 1 136 ? -5.428 13.681 15.014 1.00 98.50 136 GLU A O 1
ATOM 1111 N N . ARG A 1 137 ? -3.983 14.117 16.664 1.00 98.38 137 ARG A N 1
ATOM 1112 C CA . ARG A 1 137 ? -4.156 12.820 17.350 1.00 98.38 137 ARG A CA 1
ATOM 1113 C C . ARG A 1 137 ? -5.621 12.490 17.631 1.00 98.38 137 ARG A C 1
ATOM 1115 O O . ARG A 1 137 ? -6.053 11.357 17.432 1.00 98.38 137 ARG A O 1
ATOM 1122 N N . VAL A 1 138 ? -6.404 13.466 18.098 1.00 98.56 138 VAL A N 1
ATOM 1123 C CA . VAL A 1 138 ? -7.828 13.249 18.417 1.00 98.56 138 VAL A CA 1
ATOM 1124 C C . VAL A 1 138 ? -8.631 12.965 17.148 1.00 98.56 138 VAL A C 1
ATOM 1126 O O . VAL A 1 138 ? -9.483 12.072 17.163 1.00 98.56 138 VAL A O 1
ATOM 1129 N N . LYS A 1 139 ? -8.344 13.679 16.052 1.00 98.75 139 LYS A N 1
ATOM 1130 C CA . LYS A 1 139 ? -8.971 13.448 14.747 1.00 98.75 139 LYS A CA 1
ATOM 1131 C C . LYS A 1 139 ? -8.614 12.061 14.223 1.00 98.75 139 LYS A C 1
ATOM 1133 O O . LYS A 1 139 ? -9.517 11.291 13.921 1.00 98.75 139 LYS A O 1
ATOM 1138 N N . PHE A 1 140 ? -7.332 11.704 14.220 1.00 98.88 140 PHE A N 1
ATOM 1139 C CA . PHE A 1 140 ? -6.837 10.387 13.813 1.00 98.88 140 PHE A CA 1
ATOM 1140 C C . PHE A 1 140 ? -7.560 9.228 14.517 1.00 98.88 140 PHE A C 1
ATOM 1142 O O . PHE A 1 140 ? -8.084 8.331 13.855 1.00 98.88 140 PHE A O 1
ATOM 1149 N N . LEU A 1 141 ? -7.672 9.278 15.849 1.00 98.88 141 LEU A N 1
ATOM 1150 C CA . LEU A 1 141 ? -8.357 8.231 16.614 1.00 98.88 141 LEU A CA 1
ATOM 1151 C C . LEU A 1 141 ? -9.877 8.218 16.371 1.00 98.88 141 LEU A C 1
ATOM 1153 O O . LEU A 1 141 ? -10.461 7.144 16.256 1.00 98.88 141 LEU A O 1
ATOM 1157 N N . ASN A 1 142 ? -10.527 9.381 16.227 1.00 98.81 142 ASN A N 1
ATOM 1158 C CA . ASN A 1 142 ? -11.965 9.443 15.912 1.00 98.81 142 ASN A CA 1
ATOM 1159 C C . ASN A 1 142 ? -12.284 8.924 14.506 1.00 98.81 142 ASN A C 1
ATOM 1161 O O . ASN A 1 142 ? -13.338 8.322 14.299 1.00 98.81 142 ASN A O 1
ATOM 1165 N N . LEU A 1 143 ? -11.398 9.149 13.535 1.00 98.94 143 LEU A N 1
ATOM 1166 C CA . LEU A 1 143 ? -11.536 8.567 12.203 1.00 98.94 143 LEU A CA 1
ATOM 1167 C C . LEU A 1 143 ? -11.425 7.041 12.284 1.00 98.94 143 LEU A C 1
ATOM 1169 O O . LEU A 1 143 ? -12.307 6.349 11.782 1.00 98.94 143 LEU A O 1
ATOM 1173 N N . TRP A 1 144 ? -10.422 6.507 12.991 1.00 98.88 144 TRP A N 1
ATOM 1174 C CA . TRP A 1 144 ? -10.295 5.059 13.193 1.00 98.88 144 TRP A CA 1
ATOM 1175 C C . TRP A 1 144 ? -11.485 4.438 13.915 1.00 98.88 144 TRP A C 1
ATOM 1177 O O . TRP A 1 144 ? -11.924 3.360 13.521 1.00 98.88 144 TRP A O 1
ATOM 1187 N N . GLN A 1 145 ? -12.046 5.117 14.917 1.00 98.94 145 GLN A N 1
ATOM 1188 C CA . GLN A 1 145 ? -13.266 4.664 15.579 1.00 98.94 145 GLN A CA 1
ATOM 1189 C C . GLN A 1 145 ? -14.419 4.508 14.574 1.00 98.94 145 GLN A C 1
ATOM 1191 O O . GLN A 1 145 ? -15.025 3.440 14.500 1.00 98.94 145 GLN A O 1
ATOM 1196 N N . GLN A 1 146 ? -14.686 5.539 13.767 1.00 98.88 146 GLN A N 1
ATOM 1197 C CA . GLN A 1 146 ? -15.765 5.524 12.775 1.00 98.88 146 GLN A CA 1
ATOM 1198 C C . GLN A 1 146 ? -15.549 4.458 11.692 1.00 98.88 146 GLN A C 1
ATOM 1200 O O . GLN A 1 146 ? -16.486 3.741 11.345 1.00 98.88 146 GLN A O 1
ATOM 1205 N N . ILE A 1 147 ? -14.319 4.322 11.181 1.00 98.94 147 ILE A N 1
ATOM 1206 C CA . ILE A 1 147 ? -13.949 3.299 10.189 1.00 98.94 147 ILE A CA 1
ATOM 1207 C C . ILE A 1 147 ? -14.176 1.902 10.780 1.00 98.94 147 ILE A C 1
ATOM 1209 O O . ILE A 1 147 ? -14.868 1.072 10.188 1.00 98.94 147 ILE A O 1
ATOM 1213 N N . ALA A 1 148 ? -13.640 1.649 11.975 1.00 98.88 148 ALA A N 1
ATOM 1214 C CA . ALA A 1 148 ? -13.750 0.361 12.643 1.00 98.88 148 ALA A CA 1
ATOM 1215 C C . ALA A 1 148 ? -15.213 -0.011 12.931 1.00 98.88 148 ALA A C 1
ATOM 1217 O O . ALA A 1 148 ? -15.613 -1.149 12.685 1.00 98.88 148 ALA A O 1
ATOM 1218 N N . GLU A 1 149 ? -16.023 0.935 13.411 1.00 98.88 149 GLU A N 1
ATOM 1219 C CA . GLU A 1 149 ? -17.462 0.751 13.625 1.00 98.88 149 GLU A CA 1
ATOM 1220 C C . GLU A 1 149 ? -18.197 0.419 12.320 1.00 98.88 149 GLU A C 1
ATOM 1222 O O . GLU A 1 149 ? -18.895 -0.598 12.252 1.00 98.88 149 GLU A O 1
ATOM 1227 N N . TYR A 1 150 ? -18.010 1.232 11.277 1.00 98.88 150 TYR A N 1
ATOM 1228 C CA . TYR A 1 150 ? -18.748 1.112 10.019 1.00 98.88 150 TYR A CA 1
ATOM 1229 C C . TYR A 1 150 ? -18.458 -0.204 9.283 1.00 98.88 150 TYR A C 1
ATOM 1231 O O . TYR A 1 150 ? -19.375 -0.841 8.765 1.00 98.88 150 TYR A O 1
ATOM 1239 N N . PHE A 1 151 ? -17.200 -0.657 9.286 1.00 98.81 151 PHE A N 1
ATOM 1240 C CA . PHE A 1 151 ? -16.781 -1.886 8.602 1.00 98.81 151 PHE A CA 1
ATOM 1241 C C . PHE A 1 151 ? -16.694 -3.115 9.526 1.00 98.81 151 PHE A C 1
ATOM 1243 O O . PHE A 1 151 ? -16.201 -4.165 9.112 1.00 98.81 151 PHE A O 1
ATOM 1250 N N . SER A 1 152 ? -17.195 -3.030 10.764 1.00 98.56 152 SER A N 1
ATOM 1251 C CA . SER A 1 152 ? -17.095 -4.107 11.766 1.00 98.56 152 SER A CA 1
ATOM 1252 C C . SER A 1 152 ? -17.706 -5.442 11.322 1.00 98.56 152 SER A C 1
ATOM 1254 O O . SER A 1 152 ? -17.189 -6.500 11.677 1.00 98.56 152 SER A O 1
ATOM 1256 N N . ALA A 1 153 ? -18.768 -5.402 10.512 1.00 98.06 153 ALA A N 1
ATOM 1257 C CA . ALA A 1 153 ? -19.491 -6.589 10.057 1.00 98.06 153 ALA A CA 1
ATOM 1258 C C . ALA A 1 153 ? -18.779 -7.389 8.949 1.00 98.06 153 ALA A C 1
ATOM 1260 O O . ALA A 1 153 ? -19.187 -8.517 8.665 1.00 98.06 153 ALA A O 1
ATOM 1261 N N . TYR A 1 154 ? -17.737 -6.837 8.315 1.00 98.62 154 TYR A N 1
ATOM 1262 C CA . TYR A 1 154 ? -16.971 -7.563 7.300 1.00 98.62 154 TYR A CA 1
ATOM 1263 C C . TYR A 1 154 ? -16.185 -8.716 7.918 1.00 98.62 154 TYR A C 1
ATOM 1265 O O . TYR A 1 154 ? -15.665 -8.605 9.031 1.00 98.62 154 TYR A O 1
ATOM 1273 N N . ASP A 1 155 ? -16.049 -9.810 7.171 1.00 96.44 155 ASP A N 1
ATOM 1274 C CA . ASP A 1 155 ? -15.276 -10.968 7.610 1.00 96.44 155 ASP A CA 1
ATOM 1275 C C . ASP A 1 155 ? -13.757 -10.700 7.626 1.00 96.44 155 ASP A C 1
ATOM 1277 O O . ASP A 1 155 ? -13.278 -9.577 7.438 1.00 96.44 155 ASP A O 1
ATOM 1281 N N . ASN A 1 156 ? -12.986 -11.750 7.901 1.00 96.44 156 ASN A N 1
ATOM 1282 C CA . ASN A 1 156 ? -11.535 -11.694 8.045 1.00 96.44 156 ASN A CA 1
ATOM 1283 C C . ASN A 1 156 ? -10.769 -11.527 6.720 1.00 96.44 156 ASN A C 1
ATOM 1285 O O . ASN A 1 156 ? -9.546 -11.575 6.740 1.00 96.44 156 ASN A O 1
ATOM 1289 N N . ARG A 1 157 ? -11.447 -11.334 5.583 1.00 98.38 157 ARG A N 1
ATOM 1290 C CA . ARG A 1 157 ? -10.808 -10.943 4.318 1.00 98.38 157 ARG A CA 1
ATOM 1291 C C . ARG A 1 157 ? -10.603 -9.434 4.206 1.00 98.38 157 ARG A C 1
ATOM 1293 O O . ARG A 1 157 ? -9.890 -9.008 3.304 1.00 98.38 157 ARG A O 1
ATOM 1300 N N . LEU A 1 158 ? -11.206 -8.640 5.098 1.00 98.88 158 LEU A N 1
ATOM 1301 C CA . LEU A 1 158 ? -10.933 -7.210 5.229 1.00 98.88 158 LEU A CA 1
ATOM 1302 C C . LEU A 1 158 ? -9.931 -6.954 6.360 1.00 98.88 158 LEU A C 1
ATOM 1304 O O . LEU A 1 158 ? -10.187 -7.277 7.524 1.00 98.88 158 LEU A O 1
ATOM 1308 N N . PHE A 1 159 ? -8.837 -6.297 6.002 1.00 98.94 159 PHE A N 1
ATOM 1309 C CA . PHE A 1 159 ? -7.730 -5.911 6.860 1.00 98.94 159 PHE A CA 1
ATOM 1310 C C . PHE A 1 159 ? -7.708 -4.396 7.051 1.00 98.94 159 PHE A C 1
ATOM 1312 O O . PHE A 1 159 ? -8.026 -3.641 6.129 1.00 98.94 159 PHE A O 1
ATOM 1319 N N . PHE A 1 160 ? -7.278 -3.955 8.233 1.00 98.94 160 PHE A N 1
ATOM 1320 C CA . PHE A 1 160 ? -7.050 -2.539 8.522 1.00 98.94 160 PHE A CA 1
ATOM 1321 C C . PHE A 1 160 ? -5.561 -2.269 8.677 1.00 98.94 160 PHE A C 1
ATOM 1323 O O . PHE A 1 160 ? -4.937 -2.822 9.573 1.00 98.94 160 PHE A O 1
ATOM 1330 N N . GLU A 1 161 ? -4.999 -1.404 7.844 1.00 98.94 161 GLU A N 1
ATOM 1331 C CA . GLU A 1 161 ? -3.640 -0.886 8.009 1.00 98.94 161 GLU A CA 1
ATOM 1332 C C . GLU A 1 161 ? -3.691 0.502 8.653 1.00 98.94 161 GLU A C 1
ATOM 1334 O O . GLU A 1 161 ? -4.293 1.420 8.102 1.00 98.94 161 GLU A O 1
ATOM 1339 N N . ILE A 1 162 ? -3.069 0.663 9.823 1.00 98.88 162 ILE A N 1
ATOM 1340 C CA . ILE A 1 162 ? -3.323 1.821 10.699 1.00 98.88 162 ILE A CA 1
ATOM 1341 C C . ILE A 1 162 ? -2.958 3.172 10.066 1.00 98.88 162 ILE A C 1
ATOM 1343 O O . ILE A 1 162 ? -3.709 4.142 10.191 1.00 98.88 162 ILE A O 1
ATOM 1347 N N . LEU A 1 163 ? -1.798 3.272 9.426 1.00 98.88 163 LEU A N 1
ATOM 1348 C CA . LEU A 1 163 ? -1.345 4.510 8.803 1.00 98.88 163 LEU A CA 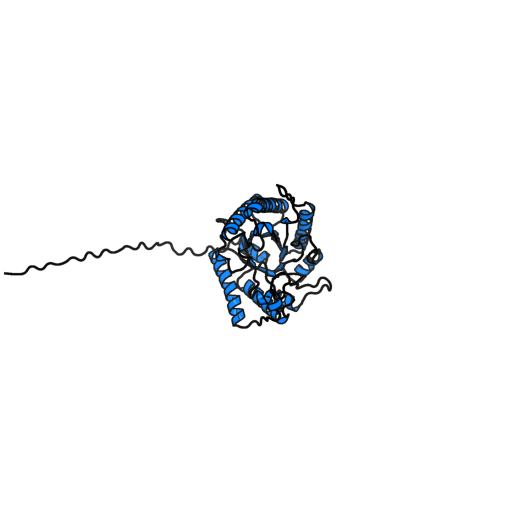1
ATOM 1349 C C . LEU A 1 163 ? -0.261 4.193 7.780 1.00 98.88 163 LEU A C 1
ATOM 1351 O O . LEU A 1 163 ? 0.679 3.459 8.085 1.00 98.88 163 LEU A O 1
ATOM 1355 N N . ASN A 1 164 ? -0.384 4.785 6.598 1.00 98.81 164 ASN A N 1
ATOM 1356 C CA . ASN A 1 164 ? 0.652 4.752 5.583 1.00 98.81 164 ASN A CA 1
ATOM 1357 C C . ASN A 1 164 ? 1.868 5.570 6.025 1.00 98.81 164 ASN A C 1
ATOM 1359 O O . ASN A 1 164 ? 1.701 6.725 6.424 1.00 98.81 164 ASN A O 1
ATOM 1363 N N . GLU A 1 165 ? 3.064 4.995 5.897 1.00 98.19 165 GLU A N 1
ATOM 1364 C CA . GLU A 1 165 ? 4.355 5.696 5.961 1.00 98.19 165 GLU A CA 1
ATOM 1365 C C . GLU A 1 165 ? 4.453 6.816 7.024 1.00 98.19 165 GLU A C 1
ATOM 1367 O O . GLU A 1 165 ? 4.666 7.976 6.664 1.00 98.19 165 GLU A O 1
ATOM 1372 N N . PRO A 1 166 ? 4.306 6.528 8.336 1.00 98.38 166 PRO A N 1
ATOM 1373 C CA . PRO A 1 166 ? 4.545 7.523 9.383 1.00 98.38 166 PRO A CA 1
ATOM 1374 C C . PRO A 1 166 ? 5.894 8.237 9.180 1.00 98.38 166 PRO A C 1
ATOM 1376 O O . PRO A 1 166 ? 6.931 7.588 9.030 1.00 98.38 166 PRO A O 1
ATOM 1379 N N . ASN A 1 167 ? 5.886 9.571 9.134 1.00 98.12 167 ASN A N 1
ATOM 1380 C CA . ASN A 1 167 ? 7.067 10.375 8.813 1.00 98.12 167 ASN A CA 1
ATOM 1381 C C . ASN A 1 167 ? 6.987 11.797 9.405 1.00 98.12 167 ASN A C 1
ATOM 1383 O O . ASN A 1 167 ? 6.006 12.181 10.050 1.00 98.12 167 ASN A O 1
ATOM 1387 N N . GLY A 1 168 ? 8.034 12.592 9.170 1.00 97.44 168 GLY A N 1
ATOM 1388 C CA . GLY A 1 168 ? 8.066 14.005 9.538 1.00 97.44 168 GLY A CA 1
ATOM 1389 C C . GLY A 1 168 ? 8.098 14.210 11.053 1.00 97.44 168 GLY A C 1
ATOM 1390 O O . GLY A 1 168 ? 8.945 13.658 11.752 1.00 97.44 168 GLY A O 1
ATOM 1391 N N . ASN A 1 169 ? 7.177 15.018 11.578 1.00 98.44 169 ASN A N 1
ATOM 1392 C CA . ASN A 1 169 ? 7.088 15.285 13.014 1.00 98.44 169 ASN A CA 1
ATOM 1393 C C . ASN A 1 169 ? 6.413 14.147 13.796 1.00 98.44 169 ASN A C 1
ATOM 1395 O O . ASN A 1 169 ? 6.464 14.166 15.036 1.00 98.44 169 ASN A O 1
ATOM 1399 N N . LEU A 1 170 ? 5.807 13.166 13.110 1.00 98.44 170 LEU A N 1
ATOM 1400 C CA . LEU A 1 170 ? 5.344 11.898 13.676 1.00 98.44 170 LEU A CA 1
ATOM 1401 C C . LEU A 1 170 ? 6.532 10.927 13.796 1.00 98.44 170 LEU A C 1
ATOM 1403 O O . LEU A 1 170 ? 6.643 9.938 13.078 1.00 98.44 170 LEU A O 1
ATOM 1407 N N . THR A 1 171 ? 7.445 11.258 14.709 1.00 98.31 171 THR A N 1
ATOM 1408 C CA . THR A 1 171 ? 8.675 10.495 14.971 1.00 98.31 171 THR A CA 1
ATOM 1409 C C . THR A 1 171 ? 8.379 9.059 15.426 1.00 98.31 171 THR A C 1
ATOM 1411 O O . THR A 1 171 ? 7.288 8.809 15.944 1.00 98.31 171 THR A O 1
ATOM 1414 N N . PRO A 1 172 ? 9.350 8.126 15.360 1.00 98.31 172 PRO A N 1
ATOM 1415 C CA . PRO A 1 172 ? 9.188 6.749 15.842 1.00 98.31 172 PRO A CA 1
ATOM 1416 C C . PRO A 1 172 ? 8.569 6.637 17.246 1.00 98.31 172 PRO A C 1
ATOM 1418 O O . PRO A 1 172 ? 7.636 5.867 17.469 1.00 98.31 172 PRO A O 1
ATOM 1421 N N . VAL A 1 173 ? 9.011 7.477 18.190 1.00 98.12 173 VAL A N 1
ATOM 1422 C CA . VAL A 1 173 ? 8.472 7.519 19.563 1.00 98.12 173 VAL A CA 1
ATOM 1423 C C . VAL A 1 173 ? 6.979 7.864 19.584 1.00 98.12 173 VAL A C 1
ATOM 1425 O O . VAL A 1 173 ? 6.197 7.218 20.287 1.00 98.12 173 VAL A O 1
ATOM 1428 N N . LYS A 1 174 ? 6.569 8.874 18.810 1.00 98.31 174 LYS A N 1
ATOM 1429 C CA . LYS A 1 174 ? 5.157 9.259 18.710 1.00 98.31 174 LYS A CA 1
ATOM 1430 C C . LYS A 1 174 ? 4.358 8.201 17.969 1.00 98.31 174 LYS A C 1
ATOM 1432 O O . LYS A 1 174 ? 3.282 7.841 18.436 1.00 98.31 174 LYS A O 1
ATOM 1437 N N . TRP A 1 175 ? 4.891 7.667 16.872 1.00 98.56 175 TRP A N 1
ATOM 1438 C CA . TRP A 1 175 ? 4.233 6.621 16.104 1.00 98.56 175 TRP A CA 1
ATOM 1439 C C . TRP A 1 175 ? 3.907 5.406 16.972 1.00 98.56 175 TRP A C 1
ATOM 1441 O O . TRP A 1 175 ? 2.752 5.004 17.016 1.00 98.56 175 TRP A O 1
ATOM 1451 N N . ASN A 1 176 ? 4.861 4.901 17.756 1.00 98.50 176 ASN A N 1
ATOM 1452 C CA . ASN A 1 176 ? 4.624 3.775 18.667 1.00 98.50 176 ASN A CA 1
ATOM 1453 C C . ASN A 1 176 ? 3.495 4.045 19.679 1.00 98.50 176 ASN A C 1
ATOM 1455 O O . ASN A 1 176 ? 2.731 3.142 20.016 1.00 98.50 176 ASN A O 1
ATOM 1459 N N . THR A 1 177 ? 3.354 5.294 20.134 1.00 98.00 177 THR A N 1
ATOM 1460 C CA . THR A 1 177 ? 2.255 5.699 21.023 1.00 98.00 177 THR A CA 1
ATOM 1461 C C . THR A 1 177 ? 0.923 5.705 20.265 1.00 98.00 177 THR A C 1
ATOM 1463 O O . THR A 1 177 ? -0.022 5.024 20.656 1.00 98.00 177 THR A O 1
ATOM 1466 N N . PHE A 1 178 ? 0.867 6.407 19.130 1.00 98.50 178 PHE A N 1
ATOM 1467 C CA . PHE A 1 178 ? -0.344 6.569 18.318 1.00 98.50 178 PHE A CA 1
ATOM 1468 C C . PHE A 1 178 ? -0.845 5.232 17.769 1.00 98.50 178 PHE A C 1
ATOM 1470 O O . PHE A 1 178 ? -2.051 4.996 17.717 1.00 98.50 178 PHE A O 1
ATOM 1477 N N . LEU A 1 179 ? 0.077 4.348 17.393 1.00 98.50 179 LEU A N 1
ATOM 1478 C CA . LEU A 1 179 ? -0.204 3.000 16.929 1.00 98.50 179 LEU A CA 1
ATOM 1479 C C . LEU A 1 179 ? -0.932 2.181 18.001 1.00 98.50 179 LEU A C 1
ATOM 1481 O O . LEU A 1 179 ? -1.971 1.586 17.715 1.00 98.50 179 LEU A O 1
ATOM 1485 N N . ALA A 1 180 ? -0.422 2.174 19.236 1.00 98.25 180 ALA A N 1
ATOM 1486 C CA . ALA A 1 180 ? -1.054 1.457 20.341 1.00 98.25 180 ALA A CA 1
ATOM 1487 C C . ALA A 1 180 ? -2.463 1.998 20.634 1.00 98.25 180 ALA A C 1
ATOM 1489 O O . ALA A 1 180 ? -3.404 1.224 20.822 1.00 98.25 180 ALA A O 1
ATOM 1490 N N . ASP A 1 181 ? -2.635 3.321 20.613 1.00 98.44 181 ASP A N 1
ATOM 1491 C CA . ASP A 1 181 ? -3.938 3.958 20.814 1.00 98.44 181 ASP A CA 1
ATOM 1492 C C . ASP A 1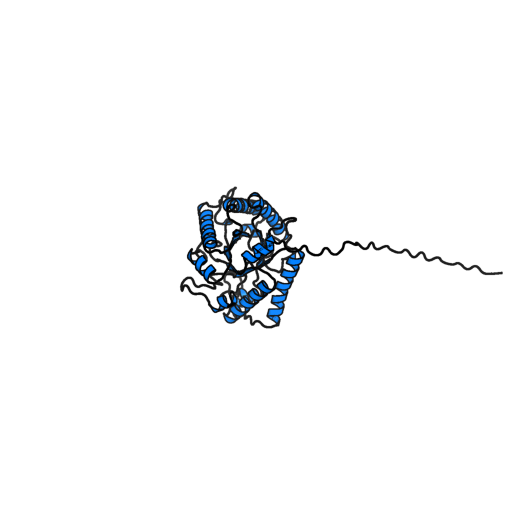 181 ? -4.936 3.620 19.697 1.00 98.44 181 ASP A C 1
ATOM 1494 O O . ASP A 1 181 ? -6.107 3.335 19.967 1.00 98.44 181 ASP A O 1
ATOM 1498 N N . ALA A 1 182 ? -4.483 3.609 18.441 1.00 98.69 182 ALA A N 1
ATOM 1499 C CA . ALA A 1 182 ? -5.315 3.259 17.295 1.00 98.69 182 ALA A CA 1
ATOM 1500 C C . ALA A 1 182 ? -5.721 1.781 17.319 1.00 98.69 182 ALA A C 1
ATOM 1502 O O . ALA A 1 182 ? -6.890 1.471 17.097 1.00 98.69 182 ALA A O 1
ATOM 1503 N N . ILE A 1 183 ? -4.805 0.871 17.665 1.00 98.62 183 ILE A N 1
ATOM 1504 C CA . ILE A 1 183 ? -5.123 -0.553 17.840 1.00 98.62 183 ILE A CA 1
ATOM 1505 C C . ILE A 1 183 ? -6.177 -0.730 18.931 1.00 98.62 183 ILE A C 1
ATOM 1507 O O . ILE A 1 183 ? -7.197 -1.373 18.687 1.00 98.62 183 ILE A O 1
ATOM 1511 N N . ASN A 1 184 ? -5.993 -0.106 20.098 1.00 98.25 184 ASN A N 1
ATOM 1512 C CA . ASN A 1 184 ? -6.986 -0.147 21.173 1.00 98.25 184 ASN A CA 1
ATOM 1513 C C . ASN A 1 184 ? -8.350 0.373 20.702 1.00 98.25 184 ASN A C 1
ATOM 1515 O O . ASN A 1 184 ? -9.372 -0.246 20.988 1.00 98.25 184 ASN A O 1
ATOM 1519 N N . THR A 1 185 ? -8.363 1.462 19.929 1.00 98.69 185 THR A N 1
ATOM 1520 C CA . THR A 1 185 ? -9.582 2.031 19.338 1.00 98.69 185 THR A CA 1
ATOM 1521 C C . THR A 1 185 ? -10.280 1.035 18.410 1.00 98.69 185 THR A C 1
ATOM 1523 O O . THR A 1 185 ? -11.469 0.768 18.567 1.00 98.69 185 THR A O 1
ATOM 1526 N N . VAL A 1 186 ? -9.543 0.421 17.481 1.00 98.75 186 VAL A N 1
ATOM 1527 C CA . VAL A 1 186 ? -10.081 -0.563 16.528 1.00 98.75 186 VAL A CA 1
ATOM 1528 C C . VAL A 1 186 ? -10.614 -1.806 17.245 1.00 98.75 186 VAL A C 1
ATOM 1530 O O . VAL A 1 186 ? -11.678 -2.325 16.895 1.00 98.75 186 VAL A O 1
ATOM 1533 N N . ARG A 1 187 ? -9.904 -2.290 18.270 1.00 98.12 187 ARG A N 1
ATOM 1534 C CA . ARG A 1 187 ? -10.244 -3.517 19.006 1.00 98.12 187 ARG A CA 1
ATOM 1535 C C . ARG A 1 187 ? -11.566 -3.431 19.769 1.00 98.12 187 ARG A C 1
ATOM 1537 O O . ARG A 1 187 ? -12.150 -4.482 20.025 1.00 98.12 187 ARG A O 1
ATOM 1544 N N . VAL A 1 188 ? -12.078 -2.228 20.061 1.00 98.31 188 VAL A N 1
ATOM 1545 C CA . VAL A 1 188 ? -13.406 -2.030 20.681 1.00 98.31 188 VAL A CA 1
ATOM 1546 C C . VAL A 1 188 ? -14.516 -2.686 19.856 1.00 98.31 188 VAL A C 1
ATOM 1548 O O . VAL A 1 188 ? -15.404 -3.322 20.420 1.00 98.31 188 VAL A O 1
ATOM 1551 N N . THR A 1 189 ? -14.461 -2.565 18.528 1.00 98.62 189 THR A N 1
ATOM 1552 C CA . THR A 1 189 ? -15.490 -3.096 17.615 1.00 98.62 189 THR A CA 1
ATOM 1553 C C . THR A 1 189 ? -14.995 -4.230 16.728 1.00 98.62 189 THR A C 1
ATOM 1555 O O . THR A 1 189 ? -15.802 -4.966 16.166 1.00 98.62 189 THR A O 1
ATOM 1558 N N . ASN A 1 190 ? -13.676 -4.414 16.624 1.00 98.50 190 ASN A N 1
ATOM 1559 C CA . ASN A 1 190 ? -13.043 -5.426 15.782 1.00 98.50 190 ASN A CA 1
ATOM 1560 C C . ASN A 1 190 ? -12.045 -6.277 16.590 1.00 98.50 190 ASN A C 1
ATOM 1562 O O . ASN A 1 190 ? -10.834 -6.227 16.336 1.00 98.50 190 ASN A O 1
ATOM 1566 N N . PRO A 1 191 ? -12.522 -7.085 17.558 1.00 96.69 191 PRO A N 1
ATOM 1567 C CA . PRO A 1 191 ? -11.651 -7.839 18.461 1.00 96.69 191 PRO A CA 1
ATOM 1568 C C . PRO A 1 191 ? -10.806 -8.908 17.751 1.00 96.69 191 PRO A C 1
ATOM 1570 O O . PRO A 1 191 ? -9.775 -9.316 18.273 1.00 96.69 191 PRO A O 1
ATOM 1573 N N . SER A 1 192 ? -11.221 -9.363 16.563 1.00 95.62 192 SER A N 1
ATOM 1574 C CA . SER A 1 192 ? -10.566 -10.446 15.816 1.00 95.62 192 SER A CA 1
ATOM 1575 C C . SER A 1 192 ? -10.108 -10.061 14.406 1.00 95.62 192 SER A C 1
ATOM 1577 O O . SER A 1 192 ? -9.684 -10.940 13.657 1.00 95.62 192 SER A O 1
ATOM 1579 N N . ARG A 1 193 ? -10.203 -8.787 14.002 1.00 97.88 193 ARG A N 1
ATOM 1580 C CA . ARG A 1 193 ? -9.734 -8.356 12.674 1.00 97.88 193 ARG A CA 1
ATOM 1581 C C . ARG A 1 193 ? -8.217 -8.229 12.666 1.00 97.88 193 ARG A C 1
ATOM 1583 O O . ARG A 1 193 ? -7.659 -7.613 13.568 1.00 97.88 193 ARG A O 1
ATOM 1590 N N . THR A 1 194 ? -7.545 -8.761 11.658 1.00 98.62 194 THR A N 1
ATOM 1591 C CA . THR A 1 194 ? -6.097 -8.575 11.523 1.00 98.62 194 THR A CA 1
ATOM 1592 C C . THR A 1 194 ? -5.773 -7.121 11.197 1.00 98.62 194 THR A C 1
ATOM 1594 O O . THR A 1 194 ? -6.409 -6.517 10.329 1.00 98.62 194 THR A O 1
ATOM 1597 N N . ILE A 1 195 ? -4.803 -6.559 11.919 1.00 98.75 195 ILE A N 1
ATOM 1598 C CA . ILE A 1 195 ? -4.349 -5.177 11.739 1.00 98.75 195 ILE A CA 1
ATOM 1599 C C . ILE A 1 195 ?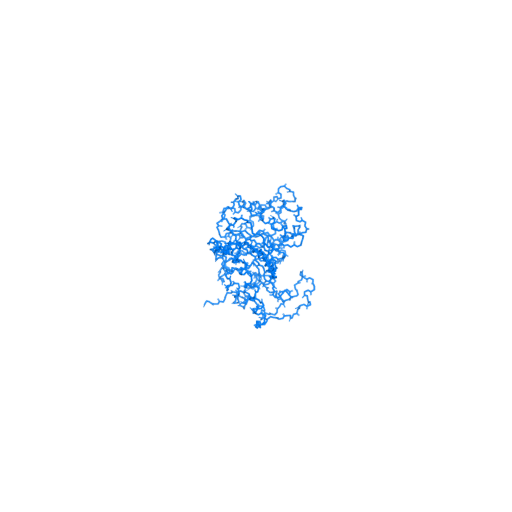 -2.946 -5.184 11.129 1.00 98.75 195 ILE A C 1
ATOM 1601 O O . ILE A 1 195 ? -2.062 -5.884 11.617 1.00 98.75 195 ILE A O 1
ATOM 1605 N N . LEU A 1 196 ? -2.727 -4.391 10.083 1.00 98.81 196 LEU A N 1
ATOM 1606 C CA . LEU A 1 196 ? -1.400 -4.118 9.548 1.00 98.81 196 LEU A CA 1
ATOM 1607 C C . LEU A 1 196 ? -0.811 -2.871 10.208 1.00 98.81 196 LEU A C 1
ATOM 1609 O O . LEU A 1 196 ? -1.503 -1.867 10.402 1.00 98.81 196 LEU A O 1
ATOM 1613 N N . ILE A 1 197 ? 0.478 -2.929 10.531 1.00 98.38 197 ILE A N 1
ATOM 1614 C CA . ILE A 1 197 ? 1.194 -1.840 11.201 1.00 98.38 197 ILE A CA 1
ATOM 1615 C C . ILE A 1 197 ? 2.446 -1.470 10.405 1.00 98.38 197 ILE A C 1
ATOM 1617 O O . ILE A 1 197 ? 3.287 -2.323 10.131 1.00 98.38 197 ILE A O 1
ATOM 1621 N N . GLY A 1 198 ? 2.534 -0.210 9.982 1.00 97.44 198 GLY A N 1
ATOM 1622 C CA . GLY A 1 198 ? 3.685 0.309 9.246 1.00 97.44 198 GLY A CA 1
ATOM 1623 C C . GLY A 1 198 ? 4.865 0.623 10.162 1.00 97.44 198 GLY A C 1
ATOM 1624 O O . GLY A 1 198 ? 4.687 0.911 11.350 1.00 97.44 198 GLY A O 1
ATOM 1625 N N . THR A 1 199 ? 6.074 0.599 9.613 1.00 97.75 199 THR A N 1
ATOM 1626 C CA . THR A 1 199 ? 7.269 1.131 10.283 1.00 97.75 199 THR A CA 1
ATOM 1627 C C . THR A 1 199 ? 7.307 2.664 10.196 1.00 97.75 199 THR A C 1
ATOM 1629 O O . THR A 1 199 ? 6.704 3.250 9.294 1.00 97.75 199 THR A O 1
ATOM 1632 N N . PRO A 1 200 ? 7.981 3.352 11.135 1.00 96.38 200 PRO A N 1
ATOM 1633 C CA . PRO A 1 200 ? 8.172 4.799 11.042 1.00 96.38 200 PRO A CA 1
ATOM 1634 C C . PRO A 1 200 ? 9.167 5.167 9.926 1.00 96.38 200 PRO A C 1
ATOM 1636 O O . PRO A 1 200 ? 9.644 4.297 9.203 1.00 96.38 200 PRO A O 1
ATOM 1639 N N . GLU A 1 201 ? 9.502 6.449 9.776 1.00 96.50 201 GLU A N 1
ATOM 1640 C CA . GLU A 1 201 ? 10.469 6.942 8.780 1.00 96.50 201 GLU A CA 1
ATOM 1641 C C . GLU A 1 201 ? 10.154 6.466 7.350 1.00 96.50 201 GLU A C 1
ATOM 1643 O O . GLU A 1 201 ? 10.977 5.839 6.680 1.00 96.50 201 GLU A O 1
ATOM 1648 N N . TRP A 1 202 ? 8.941 6.781 6.883 1.00 96.81 202 TRP A N 1
ATOM 1649 C CA . TRP A 1 202 ? 8.443 6.463 5.536 1.00 96.81 202 TRP A CA 1
ATOM 1650 C C . TRP A 1 202 ? 8.159 4.977 5.270 1.00 96.81 202 TRP A C 1
ATOM 1652 O O . TRP A 1 202 ? 8.216 4.529 4.129 1.00 96.81 202 TRP A O 1
ATOM 1662 N N . GLY A 1 203 ? 7.867 4.179 6.303 1.00 95.94 203 GLY A N 1
ATOM 1663 C CA . GLY A 1 203 ? 7.433 2.786 6.116 1.00 95.94 203 GLY A CA 1
ATOM 1664 C C . GLY A 1 203 ? 8.529 1.840 5.619 1.00 95.94 203 GLY A C 1
ATOM 1665 O O . GLY A 1 203 ? 8.254 0.685 5.301 1.00 95.94 203 GLY A O 1
ATOM 1666 N N . GLY A 1 204 ? 9.777 2.301 5.535 1.00 95.56 204 GLY A N 1
ATOM 1667 C CA . GLY A 1 204 ? 10.892 1.517 5.025 1.00 95.56 204 GLY A CA 1
ATOM 1668 C C . GLY A 1 204 ? 11.396 0.444 5.994 1.00 95.56 204 GLY A C 1
ATOM 1669 O O . GLY A 1 204 ? 10.999 0.346 7.154 1.00 95.56 204 GLY A O 1
ATOM 1670 N N . LEU A 1 205 ? 12.357 -0.348 5.518 1.00 93.62 205 LEU A N 1
ATOM 1671 C CA . LEU A 1 205 ? 13.058 -1.346 6.335 1.00 93.62 205 LEU A CA 1
ATOM 1672 C C . LEU A 1 205 ? 14.073 -0.747 7.321 1.00 93.62 205 LEU A C 1
ATOM 1674 O O . LEU A 1 205 ? 14.475 -1.429 8.258 1.00 93.62 205 LEU A O 1
ATOM 1678 N N . SER A 1 206 ? 14.529 0.487 7.096 1.00 91.19 206 SER A N 1
ATOM 1679 C CA . SER A 1 206 ? 15.643 1.092 7.843 1.00 91.19 206 SER A CA 1
ATOM 1680 C C . SER A 1 206 ? 15.328 1.436 9.296 1.00 91.19 206 SER A C 1
ATOM 1682 O O . SER A 1 206 ? 16.259 1.646 10.058 1.00 91.19 206 SER A O 1
ATOM 1684 N N . SER A 1 207 ? 14.047 1.515 9.644 1.00 93.62 207 SER A N 1
ATOM 1685 C CA . SER A 1 207 ? 13.517 1.935 10.947 1.00 93.62 207 SER A CA 1
ATOM 1686 C C . SER A 1 207 ? 12.693 0.829 11.620 1.00 93.62 207 SER A C 1
ATOM 1688 O O . SER A 1 207 ? 11.946 1.073 12.569 1.00 93.62 207 SER A O 1
ATOM 1690 N N . ILE A 1 208 ? 12.771 -0.405 11.105 1.00 95.88 208 ILE A N 1
ATOM 1691 C CA . ILE A 1 208 ? 11.977 -1.534 11.609 1.00 95.88 208 ILE A CA 1
ATOM 1692 C C . ILE A 1 208 ? 12.313 -1.871 13.069 1.00 95.88 208 ILE A C 1
ATOM 1694 O O . ILE A 1 208 ? 11.447 -2.301 13.824 1.00 95.88 208 ILE A O 1
ATOM 1698 N N . ASP A 1 209 ? 13.552 -1.632 13.494 1.00 95.50 209 ASP A N 1
ATOM 1699 C CA . ASP A 1 209 ? 14.026 -1.807 14.867 1.00 95.50 209 ASP A CA 1
ATOM 1700 C C . ASP A 1 209 ? 13.548 -0.710 15.830 1.00 95.50 209 ASP A C 1
ATOM 1702 O O . ASP A 1 209 ? 13.591 -0.906 17.044 1.00 95.50 209 ASP A O 1
ATOM 1706 N N . GLU A 1 210 ? 13.028 0.401 15.308 1.00 96.94 210 GLU A N 1
ATOM 1707 C CA . GLU A 1 210 ? 12.403 1.465 16.097 1.00 96.94 210 GLU A CA 1
ATOM 1708 C C . GLU A 1 210 ? 10.908 1.214 16.354 1.00 96.94 210 GLU A C 1
ATOM 1710 O O . GLU A 1 210 ? 10.290 1.923 17.154 1.00 96.94 210 GLU A O 1
ATOM 1715 N N . LEU A 1 211 ? 10.312 0.210 15.700 1.00 97.25 211 LEU A N 1
ATOM 1716 C CA . LEU A 1 211 ? 8.919 -0.174 15.904 1.00 97.25 211 LEU A CA 1
ATOM 1717 C C . LEU A 1 211 ? 8.758 -0.968 17.207 1.00 97.25 211 LEU A C 1
ATOM 1719 O O . LEU A 1 211 ? 9.377 -2.013 17.406 1.00 97.25 211 LEU A O 1
ATOM 1723 N N . ILE A 1 212 ? 7.861 -0.502 18.074 1.00 96.75 212 ILE A N 1
ATOM 1724 C CA . ILE A 1 212 ? 7.491 -1.174 19.319 1.00 96.75 212 ILE A CA 1
ATOM 1725 C C . ILE A 1 212 ? 6.094 -1.761 19.148 1.00 96.75 212 ILE A C 1
ATOM 1727 O O . ILE A 1 212 ? 5.100 -1.041 19.057 1.00 96.75 212 ILE A O 1
ATOM 1731 N N . LEU A 1 213 ? 6.021 -3.089 19.137 1.00 94.06 213 LEU A N 1
ATOM 1732 C CA . LEU A 1 213 ? 4.757 -3.808 19.055 1.00 94.06 213 LEU A CA 1
ATOM 1733 C C . LEU A 1 213 ? 3.972 -3.678 20.372 1.00 94.06 213 LEU A C 1
ATOM 1735 O O . LEU A 1 213 ? 4.554 -3.884 21.443 1.00 94.06 213 LEU A O 1
ATOM 1739 N N . PRO A 1 214 ? 2.659 -3.378 20.338 1.00 90.31 214 PRO A N 1
ATOM 1740 C CA . PRO A 1 214 ? 1.849 -3.344 21.550 1.00 90.31 214 PRO A CA 1
ATOM 1741 C C . PRO A 1 214 ? 1.846 -4.697 22.266 1.00 90.31 214 PRO A C 1
ATOM 1743 O O . PRO A 1 214 ? 1.518 -5.733 21.686 1.00 90.31 214 PRO A O 1
ATOM 1746 N N . ALA A 1 215 ? 2.201 -4.690 23.550 1.00 87.00 215 ALA A N 1
ATOM 1747 C CA . ALA A 1 215 ? 2.303 -5.912 24.335 1.00 87.00 215 ALA A CA 1
ATOM 1748 C C . ALA A 1 215 ? 0.964 -6.669 24.378 1.00 87.00 215 ALA A C 1
ATOM 1750 O O . ALA A 1 215 ? -0.071 -6.114 24.739 1.00 87.00 215 ALA A O 1
ATOM 1751 N N . GLY A 1 216 ? 1.002 -7.964 24.057 1.00 85.94 216 GLY A N 1
ATOM 1752 C CA . GLY A 1 216 ? -0.167 -8.843 24.114 1.00 85.94 216 GLY A CA 1
ATOM 1753 C C . GLY A 1 216 ? -1.081 -8.796 22.888 1.00 85.94 216 GLY A C 1
ATOM 1754 O O . GLY A 1 216 ? -1.998 -9.614 22.818 1.00 85.94 216 GLY A O 1
ATOM 1755 N N . GLU A 1 217 ? -0.826 -7.916 21.918 1.00 91.62 217 GLU A N 1
ATOM 1756 C CA . GLU A 1 217 ? -1.470 -7.979 20.607 1.00 91.62 217 GLU A CA 1
ATOM 1757 C C . GLU A 1 217 ? -0.887 -9.155 19.803 1.00 91.62 217 GLU A C 1
ATOM 1759 O O . GLU A 1 217 ? 0.327 -9.335 19.746 1.00 91.62 217 GLU A O 1
ATOM 1764 N N . LYS A 1 218 ? -1.758 -9.999 19.238 1.00 87.62 218 LYS A N 1
ATOM 1765 C CA . LYS A 1 218 ? -1.378 -11.285 18.611 1.00 87.62 218 LYS A CA 1
ATOM 1766 C C . LYS A 1 218 ? -2.035 -11.525 17.252 1.00 87.62 218 LYS A C 1
ATOM 1768 O O . LYS A 1 218 ? -2.009 -12.651 16.766 1.00 87.62 218 LYS A O 1
ATOM 1773 N N . ASN A 1 219 ? -2.725 -10.520 16.719 1.00 95.75 219 ASN A N 1
ATOM 1774 C CA . ASN A 1 219 ? -3.398 -10.577 15.430 1.00 95.75 219 ASN A CA 1
ATOM 1775 C C . ASN A 1 219 ? -3.000 -9.356 14.594 1.00 95.75 219 ASN A C 1
ATOM 1777 O O . ASN A 1 219 ? -3.826 -8.480 14.284 1.00 95.75 219 ASN A O 1
ATOM 1781 N N . ILE A 1 220 ? -1.700 -9.286 14.306 1.00 97.38 220 ILE A N 1
ATOM 1782 C CA . ILE A 1 220 ? -1.056 -8.187 13.592 1.00 97.38 220 ILE A CA 1
ATOM 1783 C C . ILE A 1 220 ? -0.101 -8.699 12.521 1.00 97.38 220 ILE A C 1
ATOM 1785 O O . ILE A 1 220 ? 0.534 -9.741 12.647 1.00 97.38 220 ILE A O 1
ATOM 1789 N N . ILE A 1 221 ? 0.040 -7.912 11.464 1.00 98.50 221 ILE A N 1
ATOM 1790 C CA . ILE A 1 221 ? 1.051 -8.110 10.429 1.00 98.50 221 ILE A CA 1
ATOM 1791 C C . ILE A 1 221 ? 1.855 -6.815 10.334 1.00 98.50 221 ILE A C 1
ATOM 1793 O O . ILE A 1 221 ? 1.285 -5.734 10.214 1.00 98.50 221 ILE A O 1
ATOM 1797 N N . VAL A 1 222 ? 3.181 -6.892 10.384 1.00 98.50 222 VAL A N 1
ATOM 1798 C CA . VAL A 1 222 ? 4.018 -5.705 10.157 1.00 98.50 222 VAL A CA 1
ATOM 1799 C C . VAL A 1 222 ? 4.153 -5.497 8.655 1.00 98.50 222 VAL A C 1
ATOM 1801 O O . VAL A 1 222 ? 4.533 -6.421 7.936 1.00 98.50 222 VAL A O 1
ATOM 1804 N N . THR A 1 223 ? 3.829 -4.298 8.176 1.00 98.81 223 THR A N 1
ATOM 1805 C CA . THR A 1 223 ? 3.987 -3.913 6.773 1.00 98.81 223 THR A CA 1
ATOM 1806 C C . THR A 1 223 ? 5.178 -2.982 6.587 1.00 98.81 223 THR A C 1
ATOM 1808 O O . THR A 1 223 ? 5.429 -2.101 7.409 1.00 98.81 223 THR A O 1
ATOM 1811 N N . VAL A 1 224 ? 5.928 -3.206 5.513 1.00 98.69 224 VAL A N 1
ATOM 1812 C CA . VAL A 1 224 ? 7.095 -2.414 5.113 1.00 98.69 224 VAL A CA 1
ATOM 1813 C C . VAL A 1 224 ? 7.022 -2.104 3.626 1.00 98.69 224 VAL A C 1
ATOM 1815 O O . VAL A 1 224 ? 6.448 -2.870 2.853 1.00 98.69 224 VAL A O 1
ATOM 1818 N N . HIS A 1 225 ? 7.615 -0.994 3.212 1.00 98.75 225 HIS A N 1
ATOM 1819 C CA . HIS A 1 225 ? 7.704 -0.555 1.826 1.00 98.75 225 HIS A CA 1
ATOM 1820 C C . HIS A 1 225 ? 9.153 -0.658 1.347 1.00 98.75 225 HIS A C 1
ATOM 1822 O O . HIS A 1 225 ? 10.099 -0.325 2.069 1.00 98.75 225 HIS A O 1
ATOM 1828 N N . TYR A 1 226 ? 9.355 -1.140 0.120 1.00 98.75 226 TYR A N 1
ATOM 1829 C CA . TYR A 1 226 ? 10.691 -1.350 -0.430 1.00 98.75 226 TYR A CA 1
ATOM 1830 C C . TYR A 1 226 ? 10.868 -0.665 -1.779 1.00 98.75 226 TYR A C 1
ATOM 1832 O O . TYR A 1 226 ? 10.429 -1.154 -2.817 1.00 98.75 226 TYR A O 1
ATOM 1840 N N . TYR A 1 227 ? 11.620 0.433 -1.760 1.00 98.62 227 TYR A N 1
ATOM 1841 C CA . TYR A 1 227 ? 11.944 1.224 -2.946 1.00 98.62 227 TYR A CA 1
ATOM 1842 C C . TYR A 1 227 ? 13.452 1.359 -3.188 1.00 98.62 227 TYR A C 1
ATOM 1844 O O . TYR A 1 227 ? 13.877 2.217 -3.955 1.00 98.62 227 TYR A O 1
ATOM 1852 N N . GLN A 1 228 ? 14.290 0.531 -2.558 1.00 98.12 228 GLN A N 1
ATOM 1853 C CA . GLN A 1 228 ? 15.743 0.629 -2.722 1.00 98.12 228 GLN A CA 1
ATOM 1854 C C . GLN A 1 228 ? 16.240 -0.070 -4.009 1.00 98.12 228 GLN A C 1
ATOM 1856 O O . GLN A 1 228 ? 15.809 -1.189 -4.299 1.00 98.12 228 GLN A O 1
ATOM 1861 N N . PRO A 1 229 ? 17.197 0.518 -4.758 1.00 98.25 229 PRO A N 1
ATOM 1862 C CA . PRO A 1 229 ? 17.762 1.859 -4.577 1.00 98.25 229 PRO A CA 1
ATOM 1863 C C . PRO A 1 229 ? 16.761 2.960 -4.951 1.00 98.25 229 PRO A C 1
ATOM 1865 O O . PRO A 1 229 ? 16.200 2.947 -6.046 1.00 98.25 229 PRO A O 1
ATOM 1868 N N . PHE A 1 230 ? 16.566 3.936 -4.061 1.00 98.19 230 PHE A N 1
ATOM 1869 C CA . PHE A 1 230 ? 15.528 4.960 -4.238 1.00 98.19 230 PHE A CA 1
ATOM 1870 C C . PHE A 1 230 ? 15.723 5.815 -5.498 1.00 98.19 230 PHE A C 1
ATOM 1872 O O . PHE A 1 230 ? 14.776 6.117 -6.219 1.00 98.19 230 PHE A O 1
ATOM 1879 N N . ASN A 1 231 ? 16.975 6.135 -5.824 1.00 98.44 231 ASN A N 1
ATOM 1880 C CA . ASN A 1 231 ? 17.312 6.858 -7.047 1.00 98.44 231 ASN A CA 1
ATOM 1881 C C . ASN A 1 231 ? 16.963 6.076 -8.325 1.00 98.44 231 ASN A C 1
ATOM 1883 O O . ASN A 1 231 ? 16.645 6.694 -9.333 1.00 98.44 231 ASN A O 1
ATOM 1887 N N . PHE A 1 232 ? 16.982 4.742 -8.297 1.00 98.75 232 PHE A N 1
ATOM 1888 C CA . PHE A 1 232 ? 16.533 3.916 -9.414 1.00 98.75 232 PHE A CA 1
ATOM 1889 C C . PHE A 1 232 ? 15.003 3.890 -9.505 1.00 98.75 232 PHE A C 1
ATOM 1891 O O . PHE A 1 232 ? 14.453 4.169 -10.572 1.00 98.75 232 PHE A O 1
ATOM 1898 N N . THR A 1 233 ? 14.320 3.563 -8.403 1.00 98.69 233 THR A N 1
ATOM 1899 C CA . THR A 1 233 ? 12.862 3.357 -8.391 1.00 98.69 233 THR A CA 1
ATOM 1900 C C . THR A 1 233 ? 12.081 4.642 -8.634 1.00 98.69 233 THR A C 1
ATOM 1902 O O . THR A 1 233 ? 10.998 4.578 -9.206 1.00 98.69 233 THR A O 1
ATOM 1905 N N . HIS A 1 234 ? 12.641 5.799 -8.275 1.00 98.69 234 HIS A N 1
ATOM 1906 C CA . HIS A 1 234 ? 11.985 7.102 -8.379 1.00 98.69 234 HIS A CA 1
ATOM 1907 C C . HIS A 1 234 ? 12.675 8.073 -9.346 1.00 98.69 234 HIS A C 1
ATOM 1909 O O . HIS A 1 234 ? 12.480 9.289 -9.267 1.00 98.69 234 HIS A O 1
ATOM 1915 N N . GLN A 1 235 ? 13.491 7.578 -10.280 1.00 98.62 235 GLN A N 1
ATOM 1916 C CA . GLN A 1 235 ? 14.131 8.451 -11.262 1.00 98.62 235 GLN A CA 1
ATOM 1917 C C . GLN A 1 235 ? 13.106 9.268 -12.064 1.00 98.62 235 GLN A C 1
ATOM 1919 O O . GLN A 1 235 ? 12.193 8.731 -12.689 1.00 98.62 235 GLN A O 1
ATOM 1924 N N . GLY A 1 236 ? 13.256 10.591 -12.028 1.00 98.31 236 GLY A N 1
ATOM 1925 C CA . GLY A 1 236 ? 12.352 11.549 -12.659 1.00 98.31 236 GLY A CA 1
ATOM 1926 C C . GLY A 1 236 ? 10.937 11.630 -12.072 1.00 98.31 236 GLY A C 1
ATOM 1927 O O . GLY A 1 236 ? 10.077 12.205 -12.736 1.00 98.31 236 GLY A O 1
ATOM 1928 N N . ALA A 1 237 ? 10.665 11.068 -10.890 1.00 97.19 237 ALA A N 1
ATOM 1929 C CA . ALA A 1 237 ? 9.386 11.237 -10.196 1.00 97.19 237 ALA A CA 1
ATOM 1930 C C . ALA A 1 237 ? 9.109 12.722 -9.899 1.00 97.19 237 ALA A C 1
ATOM 1932 O O . ALA A 1 237 ? 9.898 13.384 -9.223 1.00 97.19 237 ALA A O 1
ATOM 1933 N N . GLU A 1 238 ? 8.001 13.257 -10.411 1.00 96.56 238 GLU A N 1
ATOM 1934 C CA . GLU A 1 238 ? 7.688 14.693 -10.387 1.00 96.56 238 GLU A CA 1
ATOM 1935 C C . GLU A 1 238 ? 7.469 15.245 -8.974 1.00 96.56 238 GLU A C 1
ATOM 1937 O O . GLU A 1 238 ? 7.695 16.429 -8.731 1.00 96.56 238 GLU A O 1
ATOM 1942 N N . TRP A 1 239 ? 7.066 14.388 -8.038 1.00 94.25 239 TRP A N 1
ATOM 1943 C CA . TRP A 1 239 ? 6.846 14.736 -6.634 1.00 94.25 239 TRP A CA 1
ATOM 1944 C C . TRP A 1 239 ? 8.132 14.724 -5.794 1.00 94.25 239 TRP A C 1
ATOM 1946 O O . TRP A 1 239 ? 8.09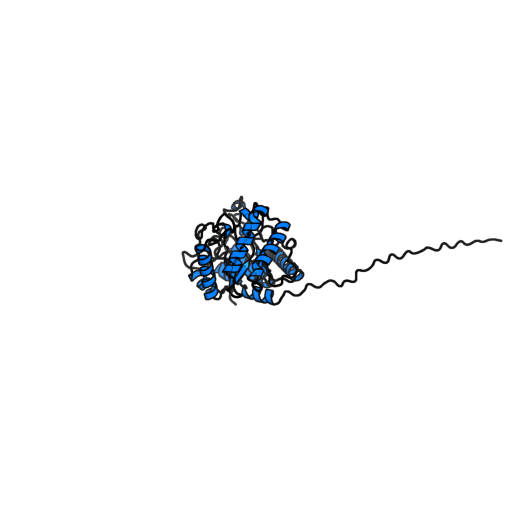1 15.048 -4.610 1.00 94.25 239 TRP A O 1
ATOM 1956 N N . ILE A 1 240 ? 9.284 14.381 -6.386 1.00 95.19 240 ILE A N 1
ATOM 1957 C CA . ILE A 1 240 ? 10.569 14.304 -5.684 1.00 95.19 240 ILE A CA 1
ATOM 1958 C C . ILE A 1 240 ? 11.545 15.331 -6.242 1.00 95.19 240 ILE A C 1
ATOM 1960 O O . ILE A 1 240 ? 11.972 15.271 -7.398 1.00 95.19 240 ILE A O 1
ATOM 1964 N N . ASN A 1 241 ? 11.958 16.261 -5.383 1.00 96.69 241 ASN A N 1
ATOM 1965 C CA . ASN A 1 241 ? 12.922 17.285 -5.754 1.00 96.69 241 ASN A CA 1
ATOM 1966 C C . ASN A 1 241 ? 14.273 16.661 -6.163 1.00 96.69 241 ASN A C 1
ATOM 1968 O O . ASN A 1 241 ? 14.848 15.855 -5.435 1.00 96.69 241 ASN A O 1
ATOM 1972 N N . GLY A 1 242 ? 14.794 17.055 -7.328 1.00 96.88 242 GLY A N 1
ATOM 1973 C CA . GLY A 1 242 ? 16.077 16.579 -7.856 1.00 96.88 242 GLY A CA 1
ATOM 1974 C C . GLY A 1 242 ? 16.045 15.211 -8.549 1.00 96.88 242 GLY A C 1
ATOM 1975 O O . GLY A 1 242 ? 17.078 14.790 -9.072 1.00 96.88 242 GLY A O 1
ATOM 1976 N N . SER A 1 243 ? 14.888 14.545 -8.630 1.00 97.75 243 SER A N 1
ATOM 1977 C CA . SER A 1 243 ? 14.759 13.193 -9.200 1.00 97.75 243 SER A CA 1
ATOM 1978 C C . SER A 1 243 ? 15.162 13.086 -10.676 1.00 97.75 243 SER A C 1
ATOM 1980 O O . SER A 1 243 ? 15.603 12.028 -11.126 1.00 97.75 243 SER A O 1
ATOM 1982 N N . ASN A 1 244 ? 15.079 14.181 -11.442 1.00 97.75 244 ASN A N 1
ATOM 1983 C CA . ASN A 1 244 ? 15.527 14.229 -12.840 1.00 97.75 244 ASN A CA 1
ATOM 1984 C C . ASN A 1 244 ? 17.034 13.957 -12.996 1.00 97.75 244 ASN A C 1
ATOM 1986 O O . ASN A 1 244 ? 17.454 13.476 -14.045 1.00 97.75 244 ASN A O 1
ATOM 1990 N N . ASN A 1 245 ? 17.843 14.197 -11.956 1.00 98.00 245 ASN A N 1
ATOM 1991 C CA . ASN A 1 245 ? 19.276 13.882 -11.971 1.00 98.00 245 ASN A CA 1
ATOM 1992 C C . ASN A 1 245 ? 19.555 12.370 -11.936 1.00 98.00 245 ASN A C 1
ATOM 1994 O O . ASN A 1 245 ? 20.693 11.953 -12.136 1.00 98.00 245 ASN A O 1
ATOM 1998 N N . TRP A 1 246 ? 18.540 11.551 -11.655 1.00 98.56 246 TRP A N 1
ATOM 1999 C CA . TRP A 1 246 ? 18.649 10.095 -11.571 1.00 98.56 246 TRP A CA 1
ATOM 2000 C C . TRP A 1 246 ? 18.211 9.384 -12.857 1.00 98.56 246 TRP A C 1
ATOM 2002 O O . TRP A 1 246 ? 18.283 8.159 -12.935 1.00 98.56 246 TRP A O 1
ATOM 2012 N N . LEU A 1 247 ? 17.743 10.127 -13.867 1.00 98.44 247 LEU A N 1
ATOM 2013 C CA . LEU A 1 247 ? 17.293 9.546 -15.131 1.00 98.44 247 LEU A CA 1
ATOM 2014 C C . LEU A 1 247 ? 18.420 8.764 -15.815 1.00 98.44 247 LEU A C 1
ATOM 2016 O O . LEU A 1 247 ? 19.528 9.264 -16.002 1.00 98.44 247 LEU A O 1
ATOM 2020 N N . GLY A 1 248 ? 18.108 7.535 -16.218 1.00 98.19 248 GLY A N 1
ATOM 2021 C CA . GLY A 1 248 ? 19.039 6.624 -16.878 1.00 98.19 248 GLY A CA 1
ATOM 2022 C C . GLY A 1 248 ? 19.787 5.686 -15.930 1.00 98.19 248 GLY A C 1
ATOM 2023 O O . GLY A 1 248 ? 20.569 4.863 -16.413 1.00 98.19 248 GLY A O 1
ATOM 2024 N N . ILE A 1 249 ? 19.549 5.758 -14.614 1.00 98.31 249 ILE A N 1
ATOM 2025 C CA . ILE A 1 249 ? 20.035 4.736 -13.680 1.00 98.31 249 ILE A CA 1
ATOM 2026 C C . ILE A 1 249 ? 19.386 3.397 -14.037 1.00 98.31 249 ILE A C 1
ATOM 2028 O O . ILE A 1 249 ? 18.168 3.296 -14.187 1.00 98.31 249 ILE A O 1
ATOM 2032 N N . LYS A 1 250 ? 20.219 2.363 -14.156 1.00 98.38 250 LYS A N 1
ATOM 2033 C CA . LYS A 1 250 ? 19.805 0.995 -14.474 1.00 98.38 250 LYS A CA 1
ATOM 2034 C C . LYS A 1 250 ? 19.932 0.090 -13.260 1.00 98.38 250 LYS A C 1
ATOM 2036 O O . LYS A 1 250 ? 20.700 0.388 -12.350 1.00 98.38 250 LYS A O 1
ATOM 2041 N N . TRP A 1 251 ? 19.230 -1.036 -13.307 1.00 98.44 251 TRP A N 1
ATOM 2042 C CA . TRP A 1 251 ? 19.335 -2.109 -12.326 1.00 98.44 251 TRP A CA 1
ATOM 2043 C C . TRP A 1 251 ? 19.460 -3.453 -13.046 1.00 98.44 251 TRP A C 1
ATOM 2045 O O . TRP A 1 251 ? 18.592 -3.850 -13.827 1.00 98.44 251 TRP A O 1
ATOM 2055 N N . SER A 1 252 ? 20.581 -4.144 -12.846 1.00 95.06 252 SER A N 1
ATOM 2056 C CA . SER A 1 252 ? 21.020 -5.208 -13.766 1.00 95.06 252 SER A CA 1
ATOM 2057 C C . SER A 1 252 ? 20.899 -6.631 -13.225 1.00 95.06 252 SER A C 1
ATOM 2059 O O . SER A 1 252 ? 21.222 -7.575 -13.942 1.00 95.06 252 SER A O 1
ATOM 2061 N N . SER A 1 253 ? 20.418 -6.811 -11.991 1.00 96.56 253 SER A N 1
ATOM 2062 C CA . SER A 1 253 ? 20.516 -8.085 -11.255 1.00 96.56 253 SER A CA 1
ATOM 2063 C C . SER A 1 253 ? 21.959 -8.564 -11.080 1.00 96.56 253 SER A C 1
ATOM 2065 O O . SER A 1 253 ? 22.227 -9.766 -11.074 1.00 96.56 253 SER A O 1
ATOM 2067 N N . SER A 1 254 ? 22.921 -7.646 -10.971 1.00 98.19 254 SER A N 1
ATOM 2068 C CA . SER A 1 254 ? 24.298 -8.038 -10.675 1.00 98.19 254 SER A CA 1
ATOM 2069 C C . SER A 1 254 ? 24.369 -8.741 -9.316 1.00 98.19 254 SER A C 1
ATOM 2071 O O . SER A 1 254 ? 23.569 -8.477 -8.417 1.00 98.19 254 SER A O 1
ATOM 2073 N N . ALA A 1 255 ? 25.362 -9.613 -9.129 1.00 98.25 255 ALA A N 1
ATOM 2074 C CA . ALA A 1 255 ? 25.533 -10.332 -7.865 1.00 98.25 255 ALA A CA 1
ATOM 2075 C C . ALA A 1 255 ? 25.644 -9.386 -6.651 1.00 98.25 255 ALA A C 1
ATOM 2077 O O . ALA A 1 255 ? 25.161 -9.713 -5.571 1.00 98.25 255 ALA A O 1
ATOM 2078 N N . ALA A 1 256 ? 26.238 -8.201 -6.831 1.00 98.00 256 ALA A N 1
ATOM 2079 C CA . ALA A 1 256 ? 26.332 -7.190 -5.782 1.00 98.00 256 ALA A CA 1
ATOM 2080 C C . ALA A 1 256 ? 24.965 -6.568 -5.449 1.00 98.00 256 ALA A C 1
ATOM 2082 O O . ALA A 1 256 ? 24.612 -6.479 -4.276 1.00 98.00 256 ALA A O 1
ATOM 2083 N N . GLU A 1 257 ? 24.181 -6.184 -6.463 1.00 98.38 257 GLU A N 1
ATOM 2084 C CA . GLU A 1 257 ? 22.829 -5.641 -6.272 1.00 98.38 257 GLU A CA 1
ATOM 2085 C C . GLU A 1 257 ? 21.905 -6.658 -5.589 1.00 98.38 257 GLU A C 1
ATOM 2087 O O . GLU A 1 257 ? 21.189 -6.309 -4.652 1.00 98.38 257 GLU A O 1
ATOM 2092 N N . LEU A 1 258 ? 21.955 -7.920 -6.030 1.00 98.69 258 LEU A N 1
ATOM 2093 C CA . LEU A 1 258 ? 21.175 -9.011 -5.446 1.00 98.69 258 LEU A CA 1
ATOM 2094 C C . LEU A 1 258 ? 21.582 -9.292 -3.999 1.00 98.69 258 LEU A C 1
ATOM 2096 O O . LEU A 1 258 ? 20.707 -9.454 -3.160 1.00 98.69 258 LEU A O 1
ATOM 2100 N N . SER A 1 259 ? 22.883 -9.307 -3.699 1.00 98.50 259 SER A N 1
ATOM 2101 C CA . SER A 1 259 ? 23.389 -9.527 -2.339 1.00 98.50 259 SER A CA 1
ATOM 2102 C C . SER A 1 259 ? 22.910 -8.444 -1.368 1.00 98.50 259 SER A C 1
ATOM 2104 O O . SER A 1 259 ? 22.411 -8.754 -0.289 1.00 98.50 259 SER A O 1
ATOM 2106 N N . VAL A 1 260 ? 22.994 -7.169 -1.769 1.00 98.19 260 VAL A N 1
ATOM 2107 C CA . VAL A 1 260 ? 22.508 -6.045 -0.951 1.00 98.19 260 VAL A CA 1
ATOM 2108 C C . VAL A 1 260 ? 20.996 -6.128 -0.749 1.00 98.19 260 VAL A C 1
ATOM 2110 O O . VAL A 1 260 ? 20.515 -5.976 0.370 1.00 98.19 260 VAL A O 1
ATOM 2113 N N . MET A 1 261 ? 20.242 -6.395 -1.820 1.00 98.62 261 MET A N 1
ATOM 2114 C CA . MET A 1 261 ? 18.792 -6.546 -1.730 1.00 98.62 261 MET A CA 1
ATOM 2115 C C . MET A 1 261 ? 18.419 -7.704 -0.799 1.00 98.62 261 MET A C 1
ATOM 2117 O O . MET A 1 261 ? 17.639 -7.500 0.126 1.00 98.62 261 MET A O 1
ATOM 2121 N N . GLU A 1 262 ? 19.002 -8.889 -0.990 1.00 98.56 262 GLU A N 1
ATOM 2122 C CA . GLU A 1 262 ? 18.747 -10.063 -0.153 1.00 98.56 262 GLU A CA 1
ATOM 2123 C C . GLU A 1 262 ? 19.008 -9.775 1.324 1.00 98.56 262 GLU A C 1
ATOM 2125 O O . GLU A 1 262 ? 18.202 -10.157 2.171 1.00 98.56 262 GLU A O 1
ATOM 2130 N N . GLU A 1 263 ? 20.099 -9.076 1.634 1.00 98.31 263 GLU A N 1
ATOM 2131 C CA . GLU A 1 263 ? 20.465 -8.734 3.004 1.00 98.31 263 GLU A CA 1
ATOM 2132 C C . GLU A 1 263 ? 19.376 -7.913 3.706 1.00 98.31 263 GLU A C 1
ATOM 2134 O O . GLU A 1 263 ? 19.031 -8.210 4.852 1.00 98.31 263 GLU A O 1
ATOM 2139 N N . HIS A 1 264 ? 18.760 -6.948 3.015 1.00 98.19 264 HIS A N 1
ATOM 2140 C CA . HIS A 1 264 ? 17.646 -6.175 3.569 1.00 98.19 264 HIS A CA 1
ATOM 2141 C C . HIS A 1 264 ? 16.453 -7.076 3.938 1.00 98.19 264 HIS A C 1
ATOM 2143 O O . HIS A 1 264 ? 15.943 -7.008 5.059 1.00 98.19 264 HIS A O 1
ATOM 2149 N N . PHE A 1 265 ? 16.037 -7.968 3.032 1.00 98.56 265 PHE A N 1
ATOM 2150 C CA . PHE A 1 265 ? 14.925 -8.897 3.280 1.00 98.56 265 PHE A CA 1
ATOM 2151 C C . PHE A 1 265 ? 15.260 -9.930 4.361 1.00 98.56 265 PHE A C 1
ATOM 2153 O O . PHE A 1 265 ? 14.419 -10.261 5.202 1.00 98.56 265 PHE A O 1
ATOM 2160 N N . ARG A 1 266 ? 16.506 -10.414 4.384 1.00 98.12 266 ARG A N 1
ATOM 2161 C CA . ARG A 1 266 ? 17.010 -11.324 5.413 1.00 98.12 266 ARG A CA 1
ATOM 2162 C C . ARG A 1 266 ? 16.945 -10.677 6.790 1.00 98.12 266 ARG A C 1
ATOM 2164 O O . ARG A 1 266 ? 16.555 -11.347 7.747 1.00 98.12 266 ARG A O 1
ATOM 2171 N N . MET A 1 267 ? 17.307 -9.399 6.893 1.00 97.25 267 MET A N 1
ATOM 2172 C CA . MET A 1 267 ? 17.299 -8.683 8.165 1.00 97.25 267 MET A CA 1
ATOM 2173 C C . MET A 1 267 ? 15.893 -8.366 8.652 1.00 97.25 267 MET A C 1
ATOM 2175 O O . MET A 1 267 ? 15.600 -8.621 9.820 1.00 97.25 267 MET A O 1
ATOM 2179 N N . ALA A 1 268 ? 14.996 -7.974 7.748 1.00 97.44 268 ALA A N 1
ATOM 2180 C CA . ALA A 1 268 ? 13.575 -7.850 8.051 1.00 97.44 268 ALA A CA 1
ATOM 2181 C C . ALA A 1 268 ? 12.993 -9.174 8.577 1.00 97.44 268 ALA A C 1
ATOM 2183 O O . ALA A 1 268 ? 12.366 -9.213 9.633 1.00 97.44 268 ALA A O 1
ATOM 2184 N N . SER A 1 269 ? 13.267 -10.290 7.889 1.00 96.81 269 SER A N 1
ATOM 2185 C CA . SER A 1 269 ? 12.809 -11.624 8.299 1.00 96.81 269 SER A CA 1
ATOM 2186 C C . SER A 1 269 ? 13.369 -12.049 9.657 1.00 96.81 269 SER A C 1
ATOM 2188 O O . SER A 1 269 ? 12.661 -12.655 10.461 1.00 96.81 269 SER A O 1
ATOM 2190 N N . PHE A 1 270 ? 14.641 -11.744 9.931 1.00 96.62 270 PHE A N 1
ATOM 2191 C CA . PHE A 1 270 ? 15.256 -12.021 11.227 1.00 96.62 270 PHE A CA 1
ATOM 2192 C C . PHE A 1 270 ? 14.584 -11.226 12.350 1.00 96.62 270 PHE A C 1
ATOM 2194 O O . PHE A 1 270 ? 14.248 -11.808 13.380 1.00 96.62 270 PHE A O 1
ATOM 2201 N N . TRP A 1 271 ? 14.344 -9.932 12.130 1.00 96.56 271 TRP A N 1
ATOM 2202 C CA . TRP A 1 271 ? 13.621 -9.084 13.073 1.00 96.56 271 TRP A CA 1
ATOM 2203 C C . TRP A 1 271 ? 12.196 -9.600 13.311 1.00 96.56 271 TRP A C 1
ATOM 2205 O O . TRP A 1 271 ? 11.797 -9.810 14.449 1.00 96.56 271 TRP A O 1
ATOM 2215 N N . ALA A 1 272 ? 11.449 -9.928 12.259 1.00 95.56 272 ALA A N 1
ATOM 2216 C CA . ALA A 1 272 ? 10.073 -10.398 12.411 1.00 95.56 272 ALA A CA 1
ATOM 2217 C C . ALA A 1 272 ? 9.984 -11.716 13.184 1.00 95.56 272 ALA A C 1
ATOM 2219 O O . ALA A 1 272 ? 9.114 -11.890 14.035 1.00 95.56 272 ALA A O 1
ATOM 2220 N N . LYS A 1 273 ? 10.939 -12.626 12.953 1.00 94.56 273 LYS A N 1
ATOM 2221 C CA . LYS A 1 273 ? 11.070 -13.853 13.744 1.00 94.56 273 LYS A CA 1
ATOM 2222 C C . LYS A 1 273 ? 11.409 -13.564 15.199 1.00 94.56 273 LYS A C 1
ATOM 2224 O O . LYS A 1 273 ? 10.875 -14.254 16.053 1.00 94.56 273 LYS A O 1
ATOM 2229 N N . SER A 1 274 ? 12.271 -12.584 15.490 1.00 94.31 274 SER A N 1
ATOM 2230 C CA . SER A 1 274 ? 12.612 -12.229 16.874 1.00 94.31 274 SER A CA 1
ATOM 2231 C C . SER A 1 274 ? 11.445 -11.582 17.625 1.00 94.31 274 SER A C 1
ATOM 2233 O O . SER A 1 274 ? 11.343 -11.749 18.837 1.00 94.31 274 SER A O 1
ATOM 2235 N N . GLN A 1 275 ? 10.551 -10.910 16.898 1.00 93.81 275 GLN A N 1
ATOM 2236 C CA . GLN A 1 275 ? 9.325 -10.307 17.423 1.00 93.81 275 GLN A CA 1
ATOM 2237 C C . GLN A 1 275 ? 8.107 -11.246 17.411 1.00 93.81 275 GLN A C 1
ATOM 2239 O O . GLN A 1 275 ? 7.084 -10.921 18.007 1.00 93.81 275 GLN A O 1
ATOM 2244 N N . GLY A 1 276 ? 8.191 -12.397 16.737 1.00 93.31 276 GLY A N 1
ATOM 2245 C CA . GLY A 1 276 ? 7.074 -13.331 16.604 1.00 93.31 276 GLY A CA 1
ATOM 2246 C C . GLY A 1 276 ? 5.917 -12.792 15.753 1.00 93.31 276 GLY A C 1
ATOM 2247 O O . GLY A 1 276 ? 4.769 -13.064 16.075 1.00 93.31 276 GLY A O 1
ATOM 2248 N N . VAL A 1 277 ? 6.192 -12.051 14.674 1.00 94.94 277 VAL A N 1
ATOM 2249 C CA . VAL A 1 277 ? 5.163 -11.476 13.778 1.00 94.94 277 VAL A CA 1
ATOM 2250 C C . VAL A 1 277 ? 5.360 -11.866 12.316 1.00 94.94 277 VAL A C 1
ATOM 2252 O O . VAL A 1 277 ? 6.470 -12.172 11.876 1.00 94.94 277 VAL A O 1
ATOM 2255 N N . ALA A 1 278 ? 4.276 -11.837 11.540 1.00 97.06 278 ALA A N 1
ATOM 2256 C CA . ALA A 1 278 ? 4.336 -11.968 10.088 1.00 97.06 278 ALA A CA 1
ATOM 2257 C C . ALA A 1 278 ? 4.675 -10.629 9.408 1.00 97.06 278 ALA A C 1
ATOM 2259 O O . ALA A 1 278 ? 4.433 -9.555 9.963 1.00 97.06 278 ALA A O 1
ATOM 2260 N N . LEU A 1 279 ? 5.211 -10.708 8.184 1.00 98.12 279 LEU A N 1
ATOM 2261 C CA . LEU A 1 279 ? 5.573 -9.547 7.370 1.00 98.12 279 LEU A CA 1
ATOM 2262 C C . LEU A 1 279 ? 4.742 -9.451 6.091 1.00 98.12 279 LEU A C 1
ATOM 2264 O O . LEU A 1 279 ? 4.550 -10.447 5.386 1.00 98.12 279 LEU A O 1
ATOM 2268 N N . ASN A 1 280 ? 4.354 -8.225 5.761 1.00 98.81 280 ASN A N 1
ATOM 2269 C CA . ASN A 1 280 ? 3.823 -7.812 4.472 1.00 98.81 280 ASN A CA 1
ATOM 2270 C C . ASN A 1 280 ? 4.775 -6.790 3.826 1.00 98.81 280 ASN A C 1
ATOM 2272 O O . ASN A 1 280 ? 5.262 -5.879 4.487 1.00 98.81 280 ASN A O 1
ATOM 2276 N N . LEU A 1 281 ? 5.038 -6.930 2.531 1.00 98.88 281 LEU A N 1
ATOM 2277 C CA . LEU A 1 281 ? 5.649 -5.893 1.708 1.00 98.88 281 LEU A CA 1
ATOM 2278 C C . LEU A 1 281 ? 4.517 -5.073 1.069 1.00 98.88 281 LEU A C 1
ATOM 2280 O O . LEU A 1 281 ? 4.042 -5.413 -0.016 1.00 98.88 281 LEU A O 1
ATOM 2284 N N . GLY A 1 282 ? 4.029 -4.054 1.777 1.00 98.81 282 GLY A N 1
ATOM 2285 C CA . GLY A 1 282 ? 2.831 -3.288 1.408 1.00 98.81 282 GLY A CA 1
ATOM 2286 C C . GLY A 1 282 ? 2.979 -2.477 0.128 1.00 98.81 282 GLY A C 1
ATOM 2287 O O . GLY A 1 282 ? 2.000 -2.270 -0.590 1.00 98.81 282 GLY A O 1
ATOM 2288 N N . GLU A 1 283 ? 4.207 -2.082 -0.198 1.00 98.94 283 GLU A N 1
ATOM 2289 C CA . GLU A 1 283 ? 4.518 -1.414 -1.451 1.00 98.94 283 GLU A CA 1
ATOM 2290 C C . GLU A 1 283 ? 5.914 -1.767 -1.955 1.00 98.94 283 GLU A C 1
ATOM 2292 O O . GLU A 1 283 ? 6.892 -1.824 -1.205 1.00 98.94 283 GLU A O 1
ATOM 2297 N N . PHE A 1 284 ? 6.004 -1.968 -3.264 1.00 98.94 284 PHE A N 1
ATOM 2298 C CA . PHE A 1 284 ? 7.253 -1.983 -4.010 1.00 98.94 284 PHE A CA 1
ATOM 2299 C C . PHE A 1 284 ? 6.952 -1.732 -5.485 1.00 98.94 284 PHE A C 1
ATOM 2301 O O . PHE A 1 284 ? 5.993 -2.269 -6.039 1.00 98.94 284 PHE A O 1
ATOM 2308 N N . GLY A 1 285 ? 7.796 -0.951 -6.146 1.00 98.81 285 GLY A N 1
ATOM 2309 C CA . GLY A 1 285 ? 7.620 -0.610 -7.549 1.00 98.81 285 GLY A CA 1
ATOM 2310 C C . GLY A 1 285 ? 8.798 0.186 -8.090 1.00 98.81 285 GLY A C 1
ATOM 2311 O O . GLY A 1 285 ? 9.625 0.701 -7.341 1.00 98.81 285 GLY A O 1
ATOM 2312 N N . SER A 1 286 ? 8.875 0.303 -9.412 1.00 98.69 286 SER A N 1
ATOM 2313 C CA . SER A 1 286 ? 9.800 1.221 -10.084 1.00 98.69 286 SER A CA 1
ATOM 2314 C C . SER A 1 286 ? 9.053 2.067 -11.114 1.00 98.69 286 SER A C 1
ATOM 2316 O O . SER A 1 286 ? 8.272 1.538 -11.912 1.00 98.69 286 SER A O 1
ATOM 2318 N N . TYR A 1 287 ? 9.279 3.382 -11.074 1.00 98.69 287 TYR A N 1
ATOM 2319 C CA . TYR A 1 287 ? 8.537 4.374 -11.842 1.00 98.69 287 TYR A CA 1
ATOM 2320 C C . TYR A 1 287 ? 8.760 4.188 -13.343 1.00 98.69 287 TYR A C 1
ATOM 2322 O O . TYR A 1 287 ? 9.866 3.868 -13.785 1.00 98.69 287 TYR A O 1
ATOM 2330 N N . ARG A 1 288 ? 7.724 4.432 -14.155 1.00 98.19 288 ARG A N 1
ATOM 2331 C CA . ARG A 1 288 ? 7.734 4.196 -15.613 1.00 98.19 288 ARG A CA 1
ATOM 2332 C C . ARG A 1 288 ? 8.835 4.913 -16.403 1.00 98.19 288 ARG A C 1
ATOM 2334 O O . ARG A 1 288 ? 9.071 4.558 -17.552 1.00 98.19 288 ARG A O 1
ATOM 2341 N N . LYS A 1 289 ? 9.490 5.926 -15.822 1.00 98.50 289 LYS A N 1
ATOM 2342 C CA . LYS A 1 289 ? 10.632 6.621 -16.441 1.00 98.50 289 LYS A CA 1
ATOM 2343 C C . LYS A 1 289 ? 11.932 5.808 -16.408 1.00 98.50 289 LYS A C 1
ATOM 2345 O O . LYS A 1 289 ? 12.834 6.105 -17.187 1.00 98.50 289 LYS A O 1
ATOM 2350 N N . ALA A 1 290 ? 12.035 4.803 -15.538 1.00 98.69 290 ALA A N 1
ATOM 2351 C CA . ALA A 1 290 ? 13.122 3.830 -15.573 1.00 98.69 290 ALA A CA 1
ATOM 2352 C C . ALA A 1 290 ? 12.990 2.910 -16.797 1.00 98.69 290 ALA A C 1
ATOM 2354 O O . ALA A 1 290 ? 11.882 2.621 -17.256 1.00 98.69 290 ALA A O 1
ATOM 2355 N N . ASP A 1 291 ? 14.112 2.408 -17.323 1.00 98.44 291 ASP A N 1
ATOM 2356 C CA . ASP A 1 291 ? 14.062 1.498 -18.467 1.00 98.44 291 ASP A CA 1
ATOM 2357 C C . ASP A 1 291 ? 13.381 0.172 -18.100 1.00 98.44 291 ASP A C 1
ATOM 2359 O O . ASP A 1 291 ? 13.585 -0.386 -17.020 1.00 98.44 291 ASP A O 1
ATOM 2363 N N . ILE A 1 292 ? 12.574 -0.348 -19.023 1.00 98.44 292 ILE A N 1
ATOM 2364 C CA . ILE A 1 292 ? 11.712 -1.494 -18.739 1.00 98.44 292 ILE A CA 1
ATOM 2365 C C . ILE A 1 292 ? 12.477 -2.767 -18.367 1.00 98.44 292 ILE A C 1
ATOM 2367 O O . ILE A 1 292 ? 12.000 -3.527 -17.529 1.00 98.44 292 ILE A O 1
ATOM 2371 N N . GLN A 1 293 ? 13.669 -3.000 -18.925 1.00 98.62 293 GLN A N 1
ATOM 2372 C CA . GLN A 1 293 ? 14.439 -4.196 -18.587 1.00 98.62 293 GLN A CA 1
ATOM 2373 C C . GLN A 1 293 ? 14.901 -4.141 -17.130 1.00 98.62 293 GLN A C 1
ATOM 2375 O O . GLN A 1 293 ? 14.777 -5.133 -16.410 1.00 98.62 293 GLN A O 1
ATOM 2380 N N . SER A 1 294 ? 15.376 -2.978 -16.678 1.00 98.81 294 SER A N 1
ATOM 2381 C CA . SER A 1 294 ? 15.729 -2.773 -15.274 1.00 98.81 294 SER A CA 1
ATOM 2382 C C . SER A 1 294 ? 14.515 -2.898 -14.354 1.00 98.81 294 SER A C 1
ATOM 2384 O O . SER A 1 294 ? 14.620 -3.537 -13.308 1.00 98.81 294 SER A O 1
ATOM 2386 N N . ARG A 1 295 ? 13.354 -2.343 -14.741 1.00 98.88 295 ARG A N 1
ATOM 2387 C CA . ARG A 1 295 ? 12.105 -2.460 -13.962 1.00 98.88 295 ARG A CA 1
ATOM 2388 C C . ARG A 1 295 ? 11.709 -3.926 -13.764 1.00 98.88 295 ARG A C 1
ATOM 2390 O O . ARG A 1 295 ? 11.507 -4.349 -12.632 1.00 98.88 295 ARG A O 1
ATOM 2397 N N . VAL A 1 296 ? 11.684 -4.717 -14.840 1.00 98.81 296 VAL A N 1
ATOM 2398 C CA . VAL A 1 296 ? 11.360 -6.158 -14.813 1.00 98.81 296 VAL A CA 1
ATOM 2399 C C . VAL A 1 296 ? 12.325 -6.931 -13.915 1.00 98.81 296 VAL A C 1
ATOM 2401 O O . VAL A 1 296 ? 11.891 -7.678 -13.040 1.00 98.81 296 VAL A O 1
ATOM 2404 N N . ASN A 1 297 ? 13.630 -6.715 -14.095 1.00 98.75 297 ASN A N 1
ATOM 2405 C CA . ASN A 1 297 ? 14.675 -7.361 -13.305 1.00 98.75 297 ASN A CA 1
ATOM 2406 C C . ASN A 1 297 ? 14.521 -7.069 -11.804 1.00 98.75 297 ASN A C 1
ATOM 2408 O O . ASN A 1 297 ? 14.556 -7.981 -10.972 1.00 98.75 297 ASN A O 1
ATOM 2412 N N . TRP A 1 298 ? 14.335 -5.792 -11.464 1.00 98.88 298 TRP A N 1
ATOM 2413 C CA . TRP A 1 298 ? 14.196 -5.339 -10.086 1.00 98.88 298 TRP A CA 1
ATOM 2414 C C . TRP A 1 298 ? 12.912 -5.887 -9.456 1.00 98.88 298 TRP A C 1
ATOM 2416 O O . TRP A 1 298 ? 12.964 -6.480 -8.381 1.00 98.88 298 TRP A O 1
ATOM 2426 N N . THR A 1 299 ? 11.776 -5.782 -10.153 1.00 98.94 299 THR A N 1
ATOM 2427 C CA . THR A 1 299 ? 10.475 -6.274 -9.676 1.00 98.94 299 THR A CA 1
ATOM 2428 C C . THR A 1 299 ? 10.494 -7.783 -9.441 1.00 98.94 299 THR A C 1
ATOM 2430 O O . THR A 1 299 ? 10.041 -8.235 -8.390 1.00 98.94 299 THR A O 1
ATOM 2433 N N . ALA A 1 300 ? 11.068 -8.565 -10.362 1.00 98.81 300 ALA A N 1
ATOM 2434 C CA . ALA A 1 300 ? 11.200 -10.012 -10.196 1.00 98.81 300 ALA A CA 1
ATOM 2435 C C . ALA A 1 300 ? 12.074 -10.376 -8.986 1.00 98.81 300 ALA A C 1
ATOM 2437 O O . ALA A 1 300 ? 11.740 -11.295 -8.237 1.00 98.81 300 ALA A O 1
ATOM 2438 N N . SER A 1 301 ? 13.167 -9.639 -8.770 1.00 98.81 301 SER A N 1
ATOM 2439 C CA . SER A 1 301 ? 14.092 -9.885 -7.659 1.00 98.81 301 SER A CA 1
ATOM 2440 C C . SER A 1 301 ? 13.457 -9.555 -6.309 1.00 98.81 301 SER A C 1
ATOM 2442 O O . SER A 1 301 ? 13.483 -10.389 -5.405 1.00 98.81 301 SER A O 1
ATOM 2444 N N . VAL A 1 302 ? 12.810 -8.391 -6.188 1.00 98.88 302 VAL A N 1
ATOM 2445 C CA . VAL A 1 302 ? 12.089 -7.987 -4.970 1.00 98.88 302 VAL A CA 1
ATOM 2446 C C . VAL A 1 302 ? 10.994 -8.992 -4.631 1.00 98.88 302 VAL A C 1
ATOM 2448 O O . VAL A 1 302 ? 10.955 -9.499 -3.511 1.00 98.88 302 VAL A O 1
ATOM 2451 N N . ARG A 1 303 ? 10.157 -9.352 -5.612 1.00 98.75 303 ARG A N 1
ATOM 2452 C CA . ARG A 1 303 ? 9.105 -10.357 -5.434 1.00 98.75 303 ARG A CA 1
ATOM 2453 C C . ARG A 1 303 ? 9.688 -11.701 -4.996 1.00 98.75 303 ARG A C 1
ATOM 2455 O O . ARG A 1 303 ? 9.186 -12.300 -4.050 1.00 98.75 303 ARG A O 1
ATOM 2462 N N . SER A 1 304 ? 10.769 -12.164 -5.629 1.00 98.69 304 SER A N 1
ATOM 2463 C CA . SER A 1 304 ? 11.418 -13.428 -5.262 1.00 98.69 304 SER A CA 1
ATOM 2464 C C . SER A 1 304 ? 11.976 -13.415 -3.837 1.00 98.69 304 SER A C 1
ATOM 2466 O O . SER A 1 304 ? 11.899 -14.441 -3.161 1.00 98.69 304 SER A O 1
ATOM 2468 N N . PHE A 1 305 ? 12.549 -12.302 -3.368 1.00 98.81 305 PHE A N 1
ATOM 2469 C CA . PHE A 1 305 ? 13.040 -12.207 -1.992 1.00 98.81 305 PHE A CA 1
ATOM 2470 C C . PHE A 1 305 ? 11.898 -12.091 -0.983 1.00 98.81 305 PHE A C 1
ATOM 2472 O O . PHE A 1 305 ? 11.939 -12.786 0.031 1.00 98.81 305 PHE A O 1
ATOM 2479 N N . ALA A 1 306 ? 10.852 -11.317 -1.276 1.00 98.69 306 ALA A N 1
ATOM 2480 C CA . ALA A 1 306 ? 9.643 -11.281 -0.456 1.00 98.69 306 ALA A CA 1
ATOM 2481 C C . ALA A 1 306 ? 9.085 -12.702 -0.242 1.00 98.69 306 ALA A C 1
ATOM 2483 O O . ALA A 1 306 ? 8.921 -13.141 0.897 1.00 98.69 306 ALA A O 1
ATOM 2484 N N . GLU A 1 307 ? 8.925 -13.475 -1.322 1.00 98.50 307 GLU A N 1
ATOM 2485 C CA . GLU A 1 307 ? 8.457 -14.867 -1.263 1.00 98.50 307 GLU A CA 1
ATOM 2486 C C . GLU A 1 307 ? 9.431 -15.788 -0.510 1.00 98.50 307 GLU A C 1
ATOM 2488 O O . GLU A 1 307 ? 9.009 -16.559 0.354 1.00 98.50 307 GLU A O 1
ATOM 2493 N N . LYS A 1 308 ? 10.743 -15.682 -0.773 1.00 98.50 308 LYS A N 1
ATOM 2494 C CA . LYS A 1 308 ? 11.788 -16.463 -0.081 1.00 98.50 308 LYS A CA 1
ATOM 2495 C C . LYS A 1 308 ? 11.751 -16.268 1.436 1.00 98.50 308 LYS A C 1
ATOM 2497 O O . LYS A 1 308 ? 12.016 -17.212 2.180 1.00 98.50 308 LYS A O 1
ATOM 2502 N N . TYR A 1 309 ? 11.444 -15.056 1.891 1.00 97.88 309 TYR A N 1
ATOM 2503 C CA . TYR A 1 309 ? 11.409 -14.697 3.307 1.00 97.88 309 TYR A CA 1
ATOM 2504 C C . TYR A 1 309 ? 10.001 -14.718 3.919 1.00 97.88 309 TYR A C 1
ATOM 2506 O O . TYR A 1 309 ? 9.839 -14.305 5.069 1.00 97.88 309 TYR A O 1
ATOM 2514 N N . GLY A 1 310 ? 9.015 -15.271 3.204 1.00 96.75 310 GLY A N 1
ATOM 2515 C CA . GLY A 1 310 ? 7.669 -15.530 3.720 1.00 96.75 310 GLY A CA 1
ATOM 2516 C C . GLY A 1 310 ? 6.787 -14.287 3.846 1.00 96.75 310 GLY A C 1
ATOM 2517 O O . GLY A 1 310 ? 5.854 -14.287 4.649 1.00 96.75 310 GLY A O 1
ATOM 2518 N N . MET A 1 311 ? 7.086 -13.233 3.088 1.00 98.38 311 MET A N 1
ATOM 2519 C CA . MET A 1 311 ? 6.280 -12.019 3.045 1.00 98.38 311 MET A CA 1
ATOM 2520 C C . MET A 1 311 ? 5.140 -12.178 2.035 1.00 98.38 311 MET A C 1
ATOM 2522 O O . MET A 1 311 ? 5.368 -12.608 0.901 1.00 98.38 311 MET A O 1
ATOM 2526 N N . SER A 1 312 ? 3.926 -11.777 2.418 1.00 98.88 312 SER A N 1
ATOM 2527 C CA . SER A 1 312 ? 2.932 -11.365 1.419 1.00 98.88 312 SER A CA 1
ATOM 2528 C C . SER A 1 312 ? 3.343 -10.014 0.837 1.00 98.88 312 SER A C 1
ATOM 2530 O O . SER A 1 312 ? 4.184 -9.331 1.423 1.00 98.88 312 SER A O 1
ATOM 2532 N N . TRP A 1 313 ? 2.799 -9.610 -0.307 1.00 98.94 313 TRP A N 1
ATOM 2533 C CA . TRP A 1 313 ? 3.239 -8.374 -0.954 1.00 98.94 313 TRP A CA 1
ATOM 2534 C C . TRP A 1 313 ? 2.150 -7.708 -1.788 1.00 98.94 313 TRP A C 1
ATOM 2536 O O . TRP A 1 313 ? 1.268 -8.390 -2.298 1.00 98.94 313 TRP A O 1
ATOM 2546 N N . HIS A 1 314 ? 2.240 -6.388 -1.962 1.00 98.94 314 HIS A N 1
ATOM 2547 C CA . HIS A 1 314 ? 1.377 -5.617 -2.855 1.00 98.94 314 HIS A CA 1
ATOM 2548 C C . HIS A 1 314 ? 2.224 -4.721 -3.761 1.00 98.94 314 HIS A C 1
ATOM 2550 O O . HIS A 1 314 ? 2.946 -3.839 -3.301 1.00 98.94 314 HIS A O 1
ATOM 2556 N N . TYR A 1 315 ? 2.157 -4.962 -5.071 1.00 98.94 315 TYR A N 1
ATOM 2557 C CA . TYR A 1 315 ? 2.884 -4.151 -6.048 1.00 98.94 315 TYR A CA 1
ATOM 2558 C C . TYR A 1 315 ? 2.334 -2.722 -6.085 1.00 98.94 315 TYR A C 1
ATOM 2560 O O . TYR A 1 315 ? 1.117 -2.536 -6.090 1.00 98.94 315 TYR A O 1
ATOM 2568 N N . TRP A 1 316 ? 3.211 -1.721 -6.125 1.00 98.94 316 TRP A N 1
ATOM 2569 C CA . TRP A 1 316 ? 2.853 -0.335 -6.411 1.00 98.94 316 TRP A CA 1
ATOM 2570 C C . TRP A 1 316 ? 3.129 -0.049 -7.893 1.00 98.94 316 TRP A C 1
ATOM 2572 O O . TRP A 1 316 ? 4.287 -0.075 -8.306 1.00 98.94 316 TRP A O 1
ATOM 2582 N N . GLU A 1 317 ? 2.127 0.190 -8.741 1.00 98.75 317 GLU A N 1
ATOM 2583 C CA . GLU A 1 317 ? 0.678 0.058 -8.514 1.00 98.75 317 GLU A CA 1
ATOM 2584 C C . GLU A 1 317 ? -0.026 -0.443 -9.790 1.00 98.75 317 GLU A C 1
ATOM 2586 O O . GLU A 1 317 ? 0.630 -0.796 -10.772 1.00 98.75 317 GLU A O 1
ATOM 2591 N N . PHE A 1 318 ? -1.351 -0.574 -9.758 1.00 98.81 318 PHE A N 1
ATOM 2592 C CA . PHE A 1 318 ? -2.122 -1.221 -10.813 1.00 98.81 318 PHE A CA 1
ATOM 2593 C C . PHE A 1 318 ? -2.053 -0.503 -12.170 1.00 98.81 318 PHE A C 1
ATOM 2595 O O . PHE A 1 318 ? -1.738 -1.164 -13.159 1.00 98.81 318 PHE A O 1
ATOM 2602 N N . CYS A 1 319 ? -2.327 0.804 -12.257 1.00 98.50 319 CYS A N 1
ATOM 2603 C CA . CYS A 1 319 ? -2.682 1.441 -13.534 1.00 98.50 319 CYS A CA 1
ATOM 2604 C C . CYS A 1 319 ? -2.278 2.915 -13.750 1.00 98.50 319 CYS A C 1
ATOM 2606 O O . CYS A 1 319 ? -2.773 3.551 -14.681 1.00 98.50 319 CYS A O 1
ATOM 2608 N N . ALA A 1 320 ? -1.373 3.470 -12.943 1.00 98.25 320 ALA A N 1
ATOM 2609 C CA . ALA A 1 320 ? -0.908 4.852 -13.058 1.00 98.25 320 ALA A CA 1
ATOM 2610 C C . ALA A 1 320 ? 0.603 4.961 -13.358 1.00 98.25 320 ALA A C 1
ATOM 2612 O O . ALA A 1 320 ? 1.100 4.511 -14.394 1.00 98.25 320 ALA A O 1
ATOM 2613 N N . GLY A 1 321 ? 1.350 5.675 -12.511 1.00 97.50 321 GLY A N 1
ATOM 2614 C CA . GLY A 1 321 ? 2.755 6.016 -12.739 1.00 97.50 321 GLY A CA 1
ATOM 2615 C C . GLY A 1 321 ? 3.705 4.818 -12.701 1.00 97.50 321 GLY A C 1
ATOM 2616 O O . GLY A 1 321 ? 4.749 4.831 -13.361 1.00 97.50 321 GLY A O 1
ATOM 2617 N N . PHE A 1 322 ? 3.343 3.790 -11.940 1.00 98.69 322 PHE A N 1
ATOM 2618 C CA . PHE A 1 322 ? 4.092 2.544 -11.813 1.00 98.69 322 PHE A CA 1
ATOM 2619 C C . PHE A 1 322 ? 3.367 1.371 -12.488 1.00 98.69 322 PHE A C 1
ATOM 2621 O O . PHE A 1 322 ? 3.979 0.321 -12.661 1.00 98.69 322 PHE A O 1
ATOM 2628 N N . GLY A 1 323 ? 2.123 1.605 -12.915 1.00 98.12 323 GLY A N 1
ATOM 2629 C CA . GLY A 1 323 ? 1.169 0.718 -13.570 1.00 98.12 323 GLY A CA 1
ATOM 2630 C C . GLY A 1 323 ? 1.711 -0.513 -14.293 1.00 98.12 323 GLY A C 1
ATOM 2631 O O . GLY A 1 323 ? 2.641 -0.442 -15.103 1.00 98.12 323 GLY A O 1
ATOM 2632 N N . ILE A 1 324 ? 1.034 -1.633 -14.043 1.00 98.44 324 ILE A N 1
ATOM 2633 C CA . ILE A 1 324 ? 1.145 -2.899 -14.785 1.00 98.44 324 ILE A CA 1
ATOM 2634 C C . ILE A 1 324 ? -0.024 -3.122 -15.749 1.00 98.44 324 ILE A C 1
ATOM 2636 O O . ILE A 1 324 ? 0.014 -4.074 -16.521 1.00 98.44 324 ILE A O 1
ATOM 2640 N N . TYR A 1 325 ? -1.052 -2.279 -15.699 1.00 98.62 325 TYR A N 1
ATOM 2641 C CA . TYR A 1 325 ? -2.247 -2.331 -16.530 1.00 98.62 325 TYR A CA 1
ATOM 2642 C C . TYR A 1 325 ? -2.522 -0.949 -17.127 1.00 98.62 325 TYR A C 1
ATOM 2644 O O . TYR A 1 325 ? -2.486 0.052 -16.415 1.00 98.62 325 TYR A O 1
ATOM 2652 N N . ASP A 1 326 ? -2.800 -0.884 -18.424 1.00 97.81 326 ASP A N 1
ATOM 2653 C CA . ASP A 1 326 ? -3.192 0.349 -19.101 1.00 97.81 326 ASP A CA 1
ATOM 2654 C C . ASP A 1 326 ? -4.727 0.396 -19.228 1.00 97.81 326 ASP A C 1
ATOM 2656 O O . ASP A 1 326 ? -5.314 -0.394 -19.974 1.00 97.81 326 ASP A O 1
ATOM 2660 N N . PRO A 1 327 ? -5.413 1.316 -18.525 1.00 95.25 327 PRO A N 1
ATOM 2661 C CA . PRO A 1 327 ? -6.868 1.398 -18.560 1.00 95.25 327 PRO A CA 1
ATOM 2662 C C . PRO A 1 327 ? -7.413 1.942 -19.889 1.00 95.25 327 PRO A C 1
ATOM 2664 O O . PRO A 1 327 ? -8.607 1.807 -20.148 1.00 95.25 327 PRO A O 1
ATOM 2667 N N . VAL A 1 328 ? -6.571 2.545 -20.739 1.00 94.88 328 VAL A N 1
ATOM 2668 C CA . VAL A 1 328 ? -6.960 3.052 -22.063 1.00 94.88 328 VAL A CA 1
ATOM 2669 C C . VAL A 1 328 ? -6.995 1.923 -23.087 1.00 94.88 328 VAL A C 1
ATOM 2671 O O . VAL A 1 328 ? -7.935 1.846 -23.878 1.00 94.88 328 VAL A O 1
ATOM 2674 N N . THR A 1 329 ? -5.981 1.056 -23.095 1.00 96.75 329 THR A N 1
ATOM 2675 C CA . THR A 1 329 ? -5.912 -0.077 -24.035 1.00 96.75 329 THR A CA 1
ATOM 2676 C C . THR A 1 329 ? -6.615 -1.323 -23.506 1.00 96.75 329 THR A C 1
ATOM 2678 O O . THR A 1 329 ? -7.073 -2.147 -24.295 1.00 96.75 329 THR A O 1
ATOM 2681 N N . GLY A 1 330 ? -6.736 -1.452 -22.184 1.00 96.56 330 GLY A N 1
ATOM 2682 C CA . GLY A 1 330 ? -7.261 -2.640 -21.525 1.00 96.56 330 GLY A CA 1
ATOM 2683 C C . GLY A 1 330 ? -6.255 -3.790 -21.432 1.00 96.56 330 GLY A C 1
ATOM 2684 O O . GLY A 1 330 ? -6.666 -4.938 -21.257 1.00 96.56 330 GLY A O 1
ATOM 2685 N N . GLU A 1 331 ? -4.958 -3.503 -21.575 1.00 97.75 331 GLU A N 1
ATOM 2686 C CA . GLU A 1 331 ? -3.888 -4.503 -21.651 1.00 97.75 331 GLU A CA 1
ATOM 2687 C C . GLU A 1 331 ? -2.926 -4.416 -20.460 1.00 97.75 331 GLU A C 1
ATOM 2689 O O . GLU A 1 331 ? -2.672 -3.344 -19.906 1.00 97.75 331 GLU A O 1
ATOM 2694 N N . TYR A 1 332 ? -2.351 -5.559 -20.084 1.00 98.56 332 TYR A N 1
ATOM 2695 C CA . TYR A 1 332 ? -1.257 -5.621 -19.120 1.00 98.56 332 TYR A CA 1
ATOM 2696 C C . TYR A 1 332 ? 0.095 -5.363 -19.795 1.00 98.56 332 TYR A C 1
ATOM 2698 O O . TYR A 1 332 ? 0.329 -5.771 -20.933 1.00 98.56 332 TYR A O 1
ATOM 2706 N N . ASP A 1 333 ? 1.049 -4.780 -19.063 1.00 98.19 333 ASP A N 1
ATOM 2707 C CA . ASP A 1 333 ? 2.461 -4.950 -19.409 1.00 98.19 333 ASP A CA 1
ATOM 2708 C C . ASP A 1 333 ? 2.874 -6.379 -19.045 1.00 98.19 333 ASP A C 1
ATOM 2710 O O . ASP A 1 333 ? 3.296 -6.661 -17.922 1.00 98.19 333 ASP A O 1
ATOM 2714 N N . GLU A 1 334 ? 2.766 -7.284 -20.017 1.00 98.00 334 GLU A N 1
ATOM 2715 C CA . GLU A 1 334 ? 3.060 -8.715 -19.866 1.00 98.00 334 GLU A CA 1
ATOM 2716 C C . GLU A 1 334 ? 4.449 -9.000 -19.273 1.00 98.00 334 GLU A C 1
ATOM 2718 O O . GLU A 1 334 ? 4.663 -10.019 -18.613 1.00 98.00 334 GLU A O 1
ATOM 2723 N N . ARG A 1 335 ? 5.419 -8.094 -19.456 1.00 98.31 335 ARG A N 1
ATOM 2724 C CA . ARG A 1 335 ? 6.774 -8.270 -18.914 1.00 98.31 335 ARG A CA 1
ATOM 2725 C C . ARG A 1 335 ? 6.791 -8.056 -17.405 1.00 98.31 335 ARG A C 1
ATOM 2727 O O . ARG A 1 335 ? 7.442 -8.813 -16.687 1.00 98.31 335 ARG A O 1
ATOM 2734 N N . LEU A 1 336 ? 6.093 -7.028 -16.923 1.00 98.62 336 LEU A N 1
ATOM 2735 C CA . LEU A 1 336 ? 5.974 -6.760 -15.489 1.00 98.62 336 LEU A CA 1
ATOM 2736 C C . LEU A 1 336 ? 4.988 -7.722 -14.828 1.00 98.62 336 LEU A C 1
ATOM 2738 O O . LEU A 1 336 ? 5.266 -8.203 -13.730 1.00 98.62 336 LEU A O 1
ATOM 2742 N N . LEU A 1 337 ? 3.895 -8.071 -15.512 1.00 98.56 337 LEU A N 1
ATOM 2743 C CA . LEU A 1 337 ? 2.966 -9.085 -15.029 1.00 98.56 337 LEU A CA 1
ATOM 2744 C C . LEU A 1 337 ? 3.682 -10.427 -14.844 1.00 98.56 337 LEU A C 1
ATOM 2746 O O . LEU A 1 337 ? 3.601 -11.002 -13.765 1.00 98.56 337 LEU A O 1
ATOM 2750 N N . GLY A 1 338 ? 4.484 -10.871 -15.818 1.00 98.44 338 GLY A N 1
ATOM 2751 C CA . GLY A 1 338 ? 5.297 -12.085 -15.690 1.00 98.44 338 GLY A CA 1
ATOM 2752 C C . GLY A 1 338 ? 6.386 -12.006 -14.609 1.00 98.44 338 GLY A C 1
ATOM 2753 O O . GLY A 1 338 ? 6.753 -13.027 -14.024 1.00 98.44 338 GLY A O 1
ATOM 2754 N N . ALA A 1 339 ? 6.889 -10.808 -14.286 1.00 98.50 339 ALA A N 1
ATOM 2755 C CA . ALA A 1 339 ? 7.818 -10.612 -13.170 1.00 98.50 339 ALA A CA 1
ATOM 2756 C C . ALA A 1 339 ? 7.137 -10.820 -11.804 1.00 98.50 339 ALA A C 1
ATOM 2758 O O . ALA A 1 339 ? 7.759 -11.355 -10.878 1.00 98.50 339 ALA A O 1
ATOM 2759 N N . LEU A 1 340 ? 5.867 -10.425 -11.687 1.00 98.69 340 LEU A N 1
ATOM 2760 C CA . LEU A 1 340 ? 5.049 -10.531 -10.475 1.00 98.69 340 LEU A CA 1
ATOM 2761 C C . LEU A 1 340 ? 4.403 -11.915 -10.322 1.00 98.69 340 LEU A C 1
ATOM 2763 O O . LEU A 1 340 ? 4.451 -12.512 -9.247 1.00 98.69 340 LEU A O 1
ATOM 2767 N N . LEU A 1 341 ? 3.834 -12.430 -11.408 1.00 98.12 341 LEU A N 1
ATOM 2768 C CA . LEU A 1 341 ? 3.064 -13.665 -11.500 1.00 98.12 341 LEU A CA 1
ATOM 2769 C C . LEU A 1 341 ? 3.694 -14.579 -12.564 1.00 98.12 341 LEU A C 1
ATOM 2771 O O . LEU A 1 341 ? 3.136 -14.749 -13.648 1.00 98.12 341 LEU A O 1
ATOM 2775 N N . PRO A 1 342 ? 4.879 -15.161 -12.294 1.00 94.69 342 PRO A N 1
ATOM 2776 C CA . PRO A 1 342 ? 5.488 -16.086 -13.238 1.00 94.69 342 PRO A CA 1
ATOM 2777 C C . PRO A 1 342 ? 4.591 -17.324 -13.414 1.00 94.69 342 PRO A C 1
ATOM 2779 O O . PRO A 1 342 ? 3.926 -17.725 -12.449 1.00 94.69 342 PRO A O 1
ATOM 2782 N N . PRO A 1 343 ? 4.601 -17.961 -14.600 1.00 85.00 343 PRO A N 1
ATOM 2783 C CA . PRO A 1 343 ? 3.930 -19.239 -14.808 1.00 85.00 343 PRO A CA 1
ATOM 2784 C C . PRO A 1 343 ? 4.378 -20.271 -13.766 1.00 85.00 343 PRO A C 1
ATOM 2786 O O . PRO A 1 343 ? 5.550 -20.289 -13.379 1.00 85.00 343 PRO A O 1
ATOM 2789 N N . ALA A 1 344 ? 3.426 -21.087 -13.307 1.00 69.06 344 ALA A N 1
ATOM 2790 C CA . ALA A 1 344 ? 3.649 -22.135 -12.311 1.00 69.06 344 ALA A CA 1
ATOM 2791 C C . ALA A 1 344 ? 4.576 -23.255 -12.804 1.00 69.06 344 ALA A C 1
ATOM 2793 O O . ALA A 1 344 ? 4.544 -23.563 -14.020 1.00 69.06 344 ALA A O 1
#

Solvent-accessible surface area (backbone atoms only — not comparable to full-atom values): 18346 Å² total; per-residue (Å²): 133,88,83,91,79,89,80,85,80,81,81,81,81,77,80,79,75,78,72,79,78,73,68,84,80,70,53,56,75,54,40,69,63,21,52,54,51,38,58,52,37,30,48,26,34,22,52,54,48,9,50,42,26,87,45,67,36,76,60,75,25,66,89,54,77,65,53,32,52,51,46,35,73,73,65,39,31,19,38,35,39,48,23,22,60,78,66,46,38,45,94,52,89,77,31,52,64,41,66,69,57,57,50,53,52,48,52,55,53,49,45,29,47,74,44,64,26,22,36,35,42,41,39,22,80,51,60,59,36,26,67,40,33,83,77,33,47,65,53,55,44,41,44,44,38,52,52,31,57,75,55,41,86,58,60,83,53,50,33,44,32,71,41,57,43,38,25,80,65,24,37,46,74,52,41,41,51,53,50,45,53,42,50,57,46,30,38,76,56,34,80,81,46,45,33,33,41,50,17,26,72,56,9,25,71,91,33,48,88,61,54,59,77,59,87,89,71,69,49,42,32,43,26,30,32,54,45,82,60,52,57,46,24,40,16,48,36,88,93,42,91,72,21,64,80,30,60,81,47,78,48,85,73,43,73,66,59,46,51,56,52,47,50,55,49,51,49,51,41,51,52,29,47,60,70,25,42,35,43,31,33,62,32,36,49,42,31,66,73,34,55,67,68,24,41,30,45,48,50,28,49,53,49,52,43,36,53,74,59,64,30,17,36,17,38,37,24,40,58,64,70,37,34,40,31,40,83,89,83,73,45,63,43,61,65,49,44,42,32,74,56,57,86,132

Secondary structure (DSSP, 8-state):
-------------------------PPPPPPHHHHHHHHHH-EEEE--SSTTSSSTTTTS----THHHHHHHHHT--EEEE---GGGSB-SSTTTPBPHHHHHHHHHHHHHHHHTT-EEEEE----HHHHH-HHHHHHHHHHHHHHHHHHTTTS-TTEEEE--SS--TTS-HHHHHHHHHHHHHHHHTT-TT--EEEE-TTTT-GGGGGG--PPTT--SEEEEEEE--SHHHHTTT-TTSTTGGGGTT------HHHHHHHHHHHHHHHHHHHHHT-EEEEEEE---TTS-HHHHHHHHHHHHHHHHHTT-EEEES-SSSSS-SEETTTTEE-HHHHHHHS---

Radius of gyration: 24.65 Å; Cα contacts (8 Å, |Δi|>4): 613; chains: 1; bounding box: 91×42×92 Å

Nearest PDB structures (foldseek):
  3amg-assembly2_B  TM=9.903E-01  e=2.429E-34  Thermotoga maritima MSB8
  4u5i-assembly2_B  TM=8.935E-01  e=1.671E-24  Acetivibrio thermocellus ATCC 27405
  4u5i-assembly1_A  TM=8.822E-01  e=3.354E-24  Acetivibrio thermocellus ATCC 27405
  4u5k-assembly2_B  TM=8.799E-01  e=3.993E-24  Acetivibrio thermocellus ATCC 27405
  4u5k-assembly1_A  TM=8.643E-01  e=2.367E-24  Acetivibrio thermocellus ATCC 27405

Mean predicted aligned error: 5.98 Å

pLDDT: mean 93.05, std 15.39, range [32.78, 99.0]

Sequence (344 aa):
MRFLLFTFIYFIIIFWAGCDTNPPTYPEPIPEIDQMQNKLLGRGVNIGNALEAPNEGEWGVTIQPDYFEKIASAGFTSVRIPVRWSAHCSPNFPYKIETSFLERIREVIDQALMNRLAVIINMHHFDELYSSPEEERVKFLNLWQQIAEYFSAYDNRLFFEILNEPNGNLTPVKWNTFLADAINTVRVTNPSRTILIGTPEWGGLSSIDELILPAGEKNIIVTVHYYQPFNFTHQGAEWINGSNNWLGIKWSSSAAELSVMEEHFRMASFWAKSQGVALNLGEFGSYRKADIQSRVNWTASVRSFAEKYGMSWHYWEFCAGFGIYDPVTGEYDERLLGALLPPA